Protein AF-A0A813CE82-F1 (afdb_monomer)

Secondary structure (DSSP, 8-state):
---S--PEEP-TT--EEEEE-TT-EEEEE-TTS-TT----EEEEEEEESEEEEEEEEHHHHHHHHHTTHHHHHHHHHHHS-SSSHHHHHT-SEEEEEEGGG-TTTSEEEEEPPTT-TT--EEEEEEEEPPSSSS-SSEEEEEEEE-SSEEEEPTT-SEEEEEE-PSSSTTSPPEEEEEEEEE-GGG-EEEEEEEE-TT---TT-EEEEEETT-S--EEPEEETTTTEEEEEEETTTT-TT-SS-EEEEEEEEESS-EEEEEEEEEE---

Foldseek 3Di:
DDDDDPAAEADAPDKDKDKAAALDKHKHWPPDDPLQFDFQKKKKFWPAAKKKKAKDFVVQVVVCVVVVLVVVLSVDSNPDAPPCNRVSVVGLDMFMAGVVVDDFRRMGMDGDDPVPRPGGMMMMIHGHDPPDDDDSMIIMIMHTHRDLEAEDDPPDQKDWDKQADPDDLPDDKGKGKYKYWFWLQLQKKKKKKFFPDPDACVVKWKWKAFPPDPDIQTFDQPPPRSMTMTMGGVVVRVPPDHTTTMMMMMIIGSHITTIMIGMDGRRDD

Mean predicted aligned error: 12.18 Å

pLDDT: mean 70.69, std 13.71, range [24.64, 89.81]

Radius of gyration: 20.3 Å; Cα contacts (8 Å, |Δi|>4): 621; chains: 1; bounding box: 46×41×59 Å

Solvent-accessible surface area (backbone atoms only — not comparable to full-atom values): 14776 Å² total; per-residue (Å²): 132,87,90,74,88,79,49,49,72,73,48,75,87,46,71,47,70,51,77,30,42,55,40,38,74,49,56,30,30,68,77,80,58,58,101,82,53,54,65,39,32,40,40,33,35,22,78,31,36,22,33,37,40,30,34,27,44,53,67,55,50,55,53,38,51,76,67,62,44,55,66,63,45,54,58,45,47,56,74,46,72,91,72,62,55,53,70,71,70,52,38,76,40,74,32,55,14,26,28,90,68,41,82,43,33,10,46,17,39,42,48,44,67,80,90,55,76,87,61,59,40,34,41,35,43,32,16,39,71,58,82,85,73,93,49,80,45,18,30,39,42,36,38,47,35,42,60,72,56,44,76,47,57,86,85,57,47,64,43,83,51,51,51,28,62,70,80,62,92,81,50,80,74,45,70,45,36,32,33,34,70,43,54,75,74,30,45,31,39,40,36,39,41,36,53,26,72,92,36,65,56,80,80,44,46,47,33,36,30,52,69,92,56,90,64,70,49,67,38,55,81,44,79,92,74,61,30,41,40,32,81,40,56,48,69,84,70,39,79,94,58,91,77,46,50,50,34,34,38,39,43,34,30,68,59,58,27,33,27,36,46,32,54,46,63,47,64,66,126

Sequence (269 aa):
IRWGDDAVKLKDGIPERGHLSPGFLRWFALNEFRNDDQPVAVRAEAVAGSFGLCVRSKRTRRRLEALGQAWGLLQRLRNRSPRGWKENLG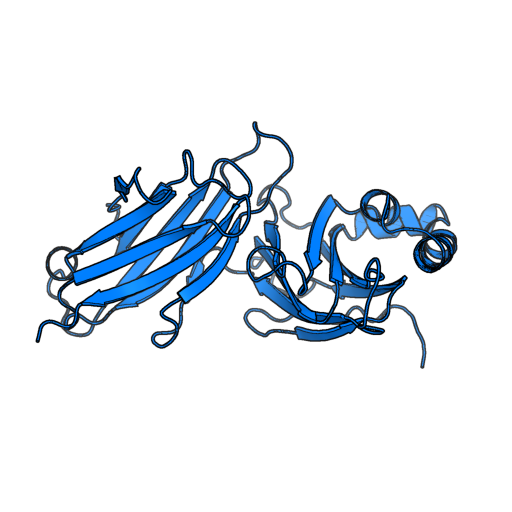CSYAAVANASRGVGASLAAIDIPSENPGASLEVGLLGLSPGSWSANTSEFVLHVILDDVVTLPEEQTVVVDSLAPPCCSSGPKLHRMYRHYTRFSSGSLRIFLTPLGAGQLTGAKLSARRTGEPVWFQSQEVMQERVLQLYINLQDMSGQHAGGFWLEVAVEVHRPTNYTLSLLSDSAE

Organism: NCBI:txid1628268

Structure (mmCIF, N/CA/C/O backbone):
data_AF-A0A813CE82-F1
#
_entry.id   AF-A0A813CE82-F1
#
loop_
_atom_site.group_PDB
_atom_site.id
_atom_site.type_symbol
_atom_site.label_atom_id
_atom_site.label_alt_id
_atom_site.label_comp_id
_atom_site.label_asym_id
_atom_site.label_entity_id
_atom_site.label_seq_id
_atom_site.pdbx_PDB_ins_code
_atom_site.Cartn_x
_atom_site.Cartn_y
_atom_site.Cartn_z
_atom_site.occupancy
_atom_site.B_iso_or_equiv
_atom_site.auth_seq_id
_atom_site.auth_comp_id
_atom_site.auth_asym_id
_atom_site.auth_atom_id
_atom_site.pdbx_PDB_model_num
ATOM 1 N N . ILE A 1 1 ? -2.132 3.277 -33.986 1.00 32.12 1 ILE A N 1
ATOM 2 C CA . ILE A 1 1 ? -2.225 3.668 -32.557 1.00 32.12 1 ILE A CA 1
ATOM 3 C C . ILE A 1 1 ? -1.028 4.569 -32.287 1.00 32.12 1 ILE A C 1
ATOM 5 O O . ILE A 1 1 ? 0.081 4.128 -32.555 1.00 32.12 1 ILE A O 1
ATOM 9 N N . ARG A 1 2 ? -1.220 5.843 -31.923 1.00 24.64 2 ARG A N 1
ATOM 10 C CA . ARG A 1 2 ? -0.104 6.725 -31.542 1.00 24.64 2 ARG A CA 1
ATOM 11 C C . ARG A 1 2 ? 0.376 6.268 -30.163 1.00 24.64 2 ARG A C 1
ATOM 13 O O . ARG A 1 2 ? -0.395 6.298 -29.216 1.00 24.64 2 ARG A O 1
ATOM 20 N N . TRP A 1 3 ? 1.602 5.760 -30.087 1.00 33.66 3 TRP A N 1
ATOM 21 C CA . TRP A 1 3 ? 2.232 5.348 -28.834 1.00 33.66 3 TRP A CA 1
ATOM 22 C C . TRP A 1 3 ? 3.046 6.531 -28.326 1.00 33.66 3 TRP A C 1
ATOM 24 O O . TRP A 1 3 ? 4.150 6.775 -28.805 1.00 33.66 3 TRP A O 1
ATOM 34 N N . GLY A 1 4 ? 2.459 7.306 -27.422 1.00 35.09 4 GLY A N 1
ATOM 35 C CA . GLY A 1 4 ? 3.084 8.496 -26.863 1.00 35.09 4 GLY A CA 1
ATOM 36 C C . GLY A 1 4 ? 2.060 9.408 -26.197 1.00 35.09 4 GLY A C 1
ATOM 37 O O . GLY A 1 4 ? 1.102 9.826 -26.834 1.00 35.09 4 GLY A O 1
ATOM 38 N N . ASP A 1 5 ? 2.327 9.699 -24.927 1.00 41.59 5 ASP A N 1
ATOM 39 C CA . ASP A 1 5 ? 1.944 10.902 -24.176 1.00 41.59 5 ASP A CA 1
ATOM 40 C C . ASP A 1 5 ? 0.586 11.055 -23.488 1.00 41.59 5 ASP A C 1
ATOM 42 O O . ASP A 1 5 ? 0.508 11.892 -22.586 1.00 41.59 5 ASP A O 1
ATOM 46 N N . ASP A 1 6 ? -0.403 10.192 -23.710 1.00 43.34 6 ASP A N 1
ATOM 47 C CA . ASP A 1 6 ? -1.606 10.220 -22.864 1.00 43.34 6 ASP A CA 1
ATOM 48 C C . ASP A 1 6 ? -1.407 9.334 -21.632 1.00 43.34 6 ASP A C 1
ATOM 50 O O . ASP A 1 6 ? -1.781 8.160 -21.584 1.00 43.34 6 ASP A O 1
ATOM 54 N N . ALA A 1 7 ? -0.746 9.898 -20.621 1.00 55.50 7 ALA A N 1
ATOM 55 C CA . ALA A 1 7 ? -0.683 9.286 -19.305 1.00 55.50 7 ALA A CA 1
ATOM 56 C C . ALA A 1 7 ? -2.117 9.074 -18.792 1.00 55.50 7 ALA A C 1
ATOM 58 O O . ALA A 1 7 ? -2.882 10.029 -18.644 1.00 55.50 7 ALA A O 1
ATOM 59 N N . VAL A 1 8 ? -2.486 7.818 -18.533 1.00 61.62 8 VAL A N 1
ATOM 60 C CA . VAL A 1 8 ? -3.826 7.492 -18.034 1.00 61.62 8 VAL A CA 1
ATOM 61 C C . VAL A 1 8 ? -3.975 8.084 -16.634 1.00 61.62 8 VAL A C 1
ATOM 63 O O . VAL A 1 8 ? -3.071 7.965 -15.802 1.00 61.62 8 VAL A O 1
ATOM 66 N N . LYS A 1 9 ? -5.094 8.774 -16.400 1.00 64.44 9 LYS A N 1
ATOM 67 C CA . LYS A 1 9 ? -5.402 9.393 -15.109 1.00 64.44 9 LYS A CA 1
ATOM 68 C C . LYS A 1 9 ? -5.883 8.319 -14.141 1.00 64.44 9 LYS A C 1
ATOM 70 O O . LYS A 1 9 ? -6.831 7.600 -14.450 1.00 64.44 9 LYS A O 1
ATOM 75 N N . LEU A 1 10 ? -5.245 8.238 -12.979 1.00 65.81 10 LEU A N 1
ATOM 76 C CA . LEU A 1 10 ? -5.724 7.410 -11.874 1.00 65.81 10 LEU A CA 1
ATOM 77 C C . LEU A 1 10 ? -6.768 8.208 -11.090 1.00 65.81 10 LEU A C 1
ATOM 79 O O . LEU A 1 10 ? -6.652 9.426 -10.976 1.00 65.81 10 LEU A O 1
ATOM 83 N N . LYS A 1 11 ? -7.810 7.532 -10.604 1.00 61.91 11 LYS A N 1
ATOM 84 C CA . LYS A 1 11 ? -8.849 8.119 -9.750 1.00 61.91 11 LYS A CA 1
ATOM 85 C C . LYS A 1 11 ? -8.709 7.551 -8.345 1.00 61.91 11 LYS A C 1
ATOM 87 O O . LYS A 1 11 ? -8.318 6.395 -8.200 1.00 61.91 11 LYS A O 1
ATOM 92 N N . ASP A 1 12 ? -9.045 8.355 -7.343 1.00 63.78 12 ASP A N 1
ATOM 93 C CA . ASP A 1 12 ? -9.028 7.902 -5.955 1.00 63.78 12 ASP A CA 1
ATOM 94 C C . ASP A 1 12 ? -9.958 6.708 -5.742 1.00 63.78 12 ASP A C 1
ATOM 96 O O . ASP A 1 12 ? -11.053 6.665 -6.310 1.00 63.78 12 ASP A O 1
ATOM 100 N N . GLY A 1 13 ? -9.511 5.731 -4.956 1.00 58.12 13 GLY A N 1
ATOM 101 C CA . GLY A 1 13 ? -10.294 4.550 -4.584 1.00 58.12 13 GLY A CA 1
ATOM 102 C C . GLY A 1 13 ? -10.696 3.606 -5.730 1.00 58.12 13 GLY A C 1
ATOM 103 O O . GLY A 1 13 ? -11.234 2.534 -5.456 1.00 58.12 13 GLY A O 1
ATOM 104 N N . ILE A 1 14 ? -10.429 3.937 -7.000 1.00 68.56 14 ILE A N 1
ATOM 105 C CA . ILE A 1 14 ? -10.807 3.110 -8.155 1.00 68.56 14 ILE A CA 1
ATOM 106 C C . ILE A 1 14 ? -9.571 2.365 -8.687 1.00 68.56 14 ILE A C 1
ATOM 108 O O . ILE A 1 14 ? -8.659 3.014 -9.206 1.00 68.56 14 ILE A O 1
ATOM 112 N N . PRO A 1 15 ? -9.533 1.017 -8.615 1.00 73.88 15 PRO A N 1
ATOM 113 C CA . PRO A 1 15 ? -8.464 0.236 -9.229 1.00 73.88 15 PRO A CA 1
ATOM 114 C C . PRO A 1 15 ? -8.382 0.459 -10.736 1.00 73.88 15 PRO A C 1
ATOM 116 O O . PRO A 1 15 ? -9.365 0.258 -11.450 1.00 73.88 15 PRO A O 1
ATOM 119 N N . GLU A 1 16 ? -7.180 0.725 -11.236 1.00 82.19 16 GLU A N 1
ATOM 120 C CA . GLU A 1 16 ? -6.850 0.555 -12.648 1.00 82.19 16 GLU A CA 1
ATOM 121 C C . GLU A 1 16 ? -6.336 -0.868 -12.869 1.00 82.19 16 GLU A C 1
ATOM 123 O O . GLU A 1 16 ? -5.368 -1.300 -12.243 1.00 82.19 16 GLU A O 1
ATOM 128 N N . ARG A 1 17 ? -6.965 -1.605 -13.786 1.00 85.88 17 ARG A N 1
ATOM 129 C CA . ARG A 1 17 ? -6.560 -2.971 -14.139 1.00 85.88 17 ARG A CA 1
ATOM 130 C C . ARG A 1 17 ? -5.998 -3.015 -15.548 1.00 85.88 17 ARG A C 1
ATOM 132 O O . ARG A 1 17 ? -6.452 -2.289 -16.431 1.00 85.88 17 ARG A O 1
ATOM 139 N N . GLY A 1 18 ? -5.043 -3.902 -15.795 1.00 86.19 18 GLY A N 1
ATOM 140 C CA . GLY A 1 18 ? -4.570 -4.102 -17.156 1.00 86.19 18 GLY A CA 1
ATOM 141 C C . GLY A 1 18 ? -3.478 -5.141 -17.313 1.00 86.19 18 GLY A C 1
ATOM 142 O O . GLY A 1 18 ? -3.130 -5.869 -16.387 1.00 86.19 18 GLY A O 1
ATOM 143 N N . HIS A 1 19 ? -2.925 -5.164 -18.524 1.00 84.94 19 HIS A N 1
ATOM 144 C CA . HIS A 1 19 ? -1.868 -6.080 -18.928 1.00 84.94 19 HIS A CA 1
ATOM 145 C C . HIS A 1 19 ? -0.614 -5.305 -19.353 1.00 84.94 19 HIS A C 1
ATOM 147 O O . HIS A 1 19 ? -0.702 -4.219 -19.934 1.00 84.94 19 HIS A O 1
ATOM 153 N N . LEU A 1 20 ? 0.559 -5.873 -19.085 1.00 80.12 20 LEU A N 1
ATOM 154 C CA . LEU A 1 20 ? 1.872 -5.332 -19.430 1.00 80.12 20 LEU A CA 1
ATOM 155 C C . LEU A 1 20 ? 2.737 -6.424 -20.046 1.00 80.12 20 LEU A C 1
ATOM 157 O O . LEU A 1 20 ? 3.108 -7.389 -19.381 1.00 80.12 20 LEU A O 1
ATOM 161 N N . SER A 1 21 ? 3.115 -6.254 -21.307 1.00 80.94 21 SER A N 1
ATOM 162 C CA . SER A 1 21 ? 4.103 -7.131 -21.931 1.00 80.94 21 SER A CA 1
ATOM 163 C C . SER A 1 21 ? 5.512 -6.862 -21.369 1.00 80.94 21 SER A C 1
ATOM 165 O O . SER A 1 21 ? 5.830 -5.723 -21.013 1.00 80.94 21 SER A O 1
ATOM 167 N N . PRO A 1 22 ? 6.399 -7.867 -21.307 1.00 78.62 22 PRO A N 1
ATOM 168 C CA . PRO A 1 22 ? 7.779 -7.682 -20.880 1.00 78.62 22 PRO A CA 1
ATOM 169 C C . PRO A 1 22 ? 8.514 -6.604 -21.683 1.00 78.62 22 PRO A C 1
ATOM 171 O O . PRO A 1 22 ? 8.422 -6.548 -22.910 1.00 78.62 22 PRO A O 1
ATOM 174 N N . GLY A 1 23 ? 9.242 -5.731 -20.986 1.00 72.12 23 GLY A N 1
ATOM 175 C CA . GLY A 1 23 ? 9.967 -4.604 -21.575 1.00 72.12 23 GLY A CA 1
ATOM 176 C C . GLY A 1 23 ? 9.084 -3.414 -21.963 1.00 72.12 23 GLY A C 1
ATOM 177 O O . GLY A 1 23 ? 9.618 -2.383 -22.376 1.00 72.12 23 GLY A O 1
ATOM 178 N N . PHE A 1 24 ? 7.758 -3.518 -21.816 1.00 77.12 24 PHE A N 1
ATOM 179 C CA . PHE A 1 24 ? 6.849 -2.397 -22.025 1.00 77.12 24 PHE A CA 1
ATOM 180 C C . PHE A 1 24 ? 6.658 -1.607 -20.739 1.00 77.12 24 PHE A C 1
ATOM 182 O O . PHE A 1 24 ? 6.482 -2.160 -19.653 1.00 77.12 24 PHE A O 1
ATOM 189 N N . LEU A 1 25 ? 6.676 -0.289 -20.899 1.00 79.44 25 LEU A N 1
ATOM 190 C CA . LEU A 1 25 ? 6.491 0.685 -19.841 1.00 79.44 25 LEU A CA 1
ATOM 191 C C . LEU A 1 25 ? 5.195 1.447 -20.093 1.00 79.44 25 LEU A C 1
ATOM 193 O O . LEU A 1 25 ? 5.016 2.019 -21.169 1.00 79.44 25 LEU A O 1
ATOM 197 N N . ARG A 1 26 ? 4.321 1.488 -19.090 1.00 83.06 26 ARG A N 1
ATOM 198 C CA . ARG A 1 26 ? 3.103 2.301 -19.100 1.00 83.06 26 ARG A CA 1
ATOM 199 C C . ARG A 1 26 ? 3.201 3.367 -18.018 1.00 83.06 26 ARG A C 1
ATOM 201 O O . ARG A 1 26 ? 3.485 3.043 -16.869 1.00 83.06 26 ARG A O 1
ATOM 208 N N . TRP A 1 27 ? 2.979 4.622 -18.401 1.00 83.25 27 TRP A N 1
ATOM 209 C CA . TRP A 1 27 ? 2.962 5.761 -17.483 1.00 83.25 27 TRP A CA 1
ATOM 210 C C . TRP A 1 27 ? 1.531 6.190 -17.166 1.00 83.25 27 TRP A C 1
ATOM 212 O O . TRP A 1 27 ? 0.661 6.201 -18.037 1.00 83.25 27 TRP A O 1
ATOM 222 N N . PHE A 1 28 ? 1.331 6.596 -15.921 1.00 80.19 28 PHE A N 1
ATOM 223 C CA . PHE A 1 28 ? 0.101 7.135 -15.372 1.00 80.19 28 PHE A CA 1
ATOM 224 C C . PHE A 1 28 ? 0.407 8.487 -14.735 1.00 80.19 28 PHE A C 1
ATOM 226 O O . PHE A 1 28 ? 1.423 8.654 -14.050 1.00 80.19 28 PHE A O 1
ATOM 233 N N . ALA A 1 29 ? -0.459 9.466 -14.974 1.00 74.81 29 ALA A N 1
ATOM 234 C CA . ALA A 1 29 ? -0.326 10.778 -14.364 1.00 74.81 29 ALA A CA 1
ATOM 235 C C . ALA A 1 29 ? -1.074 10.783 -13.033 1.00 74.81 29 ALA A C 1
ATOM 237 O O . ALA A 1 29 ? -2.235 10.385 -12.976 1.00 74.81 29 ALA A O 1
ATOM 238 N N . LEU A 1 30 ? -0.430 11.312 -11.993 1.00 69.50 30 LEU A N 1
ATOM 239 C CA . LEU A 1 30 ? -1.072 11.591 -10.705 1.00 69.50 30 LEU A CA 1
ATOM 240 C C . LEU A 1 30 ? -1.690 13.004 -10.667 1.00 69.50 30 LEU A C 1
ATOM 242 O O . LEU A 1 30 ? -1.960 13.539 -9.600 1.00 69.50 30 LEU A O 1
ATOM 246 N N . ASN A 1 31 ? -1.892 13.636 -11.832 1.00 54.06 31 ASN A N 1
ATOM 247 C CA . ASN A 1 31 ? -2.327 15.028 -11.939 1.00 54.06 31 ASN A CA 1
ATOM 248 C C . ASN A 1 31 ? -3.815 15.136 -12.290 1.00 54.06 31 ASN A C 1
ATOM 250 O O . ASN A 1 31 ? -4.177 14.949 -13.451 1.00 54.06 31 ASN A O 1
ATOM 254 N N . GLU A 1 32 ? -4.612 15.491 -11.285 1.00 50.56 32 GLU A N 1
ATOM 255 C CA . GLU A 1 32 ? -5.731 16.464 -11.282 1.00 50.56 32 GLU A CA 1
ATOM 256 C C . GLU A 1 32 ? -6.571 16.332 -9.998 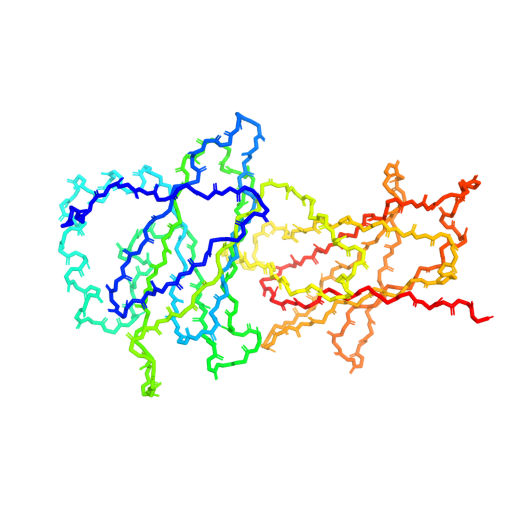1.00 50.56 32 GLU A C 1
ATOM 258 O O . GLU A 1 32 ? -7.752 16.668 -9.959 1.00 50.56 32 GLU A O 1
ATOM 263 N N . PHE A 1 33 ? -5.966 15.849 -8.917 1.00 52.38 33 PHE A N 1
ATOM 264 C CA . PHE A 1 33 ? -6.561 15.995 -7.600 1.00 52.38 33 PHE A CA 1
ATOM 265 C C . PHE A 1 33 ? -6.464 17.477 -7.216 1.00 52.38 33 PHE A C 1
ATOM 267 O O . PHE A 1 33 ? -5.510 18.161 -7.607 1.00 52.38 33 PHE A O 1
ATOM 274 N N . ARG A 1 34 ? -7.519 18.022 -6.598 1.00 48.53 34 ARG A N 1
ATOM 275 C CA . ARG A 1 34 ? -7.586 19.450 -6.243 1.00 48.53 34 ARG A CA 1
ATOM 276 C C . ARG A 1 34 ? -6.379 19.813 -5.373 1.00 48.53 34 ARG A C 1
ATOM 278 O O . ARG A 1 34 ? -5.763 18.930 -4.798 1.00 48.53 34 ARG A O 1
ATOM 285 N N . ASN A 1 35 ? -6.044 21.103 -5.296 1.00 46.56 35 ASN A N 1
ATOM 286 C CA . ASN A 1 35 ? -4.805 21.638 -4.700 1.00 46.56 35 ASN A CA 1
ATOM 287 C C . ASN A 1 35 ? -4.442 21.142 -3.276 1.00 46.56 35 ASN A C 1
ATOM 289 O O . ASN A 1 35 ? -3.319 21.399 -2.848 1.00 46.56 35 ASN A O 1
ATOM 293 N N . ASP A 1 36 ? -5.324 20.402 -2.600 1.00 52.72 36 ASP A N 1
ATOM 294 C CA . ASP A 1 36 ? -5.145 19.874 -1.247 1.00 52.72 36 ASP A CA 1
ATOM 295 C C . ASP A 1 36 ? -5.059 18.327 -1.171 1.00 52.72 36 ASP A C 1
ATOM 297 O O . ASP A 1 36 ? -4.602 17.803 -0.160 1.00 52.72 36 ASP A O 1
ATOM 301 N N . ASP A 1 37 ? -5.395 17.588 -2.239 1.00 58.03 37 ASP A N 1
ATOM 302 C CA . ASP A 1 37 ? -5.437 16.114 -2.249 1.00 58.03 37 ASP A CA 1
ATOM 303 C C . ASP A 1 37 ? -4.170 15.553 -2.917 1.00 58.03 37 ASP A C 1
ATOM 305 O O . ASP A 1 37 ? -4.103 15.357 -4.135 1.00 58.03 37 ASP A O 1
ATOM 309 N N . GLN A 1 38 ? -3.111 15.331 -2.141 1.00 62.94 38 GLN A N 1
ATOM 310 C CA . GLN A 1 38 ? -1.876 14.745 -2.668 1.00 62.94 38 GLN A CA 1
ATOM 311 C C . GLN A 1 38 ? -1.878 13.226 -2.509 1.00 62.94 38 GLN A C 1
ATOM 313 O O . GLN A 1 38 ? -2.301 12.725 -1.477 1.00 62.94 38 GLN A O 1
ATOM 318 N N . PRO A 1 39 ? -1.372 12.461 -3.494 1.00 67.75 39 PRO A N 1
ATOM 319 C CA . PRO A 1 39 ? -1.229 11.026 -3.327 1.00 67.75 39 PRO A CA 1
ATOM 320 C C . PRO A 1 39 ? -0.218 10.742 -2.218 1.00 67.75 39 PRO A C 1
ATOM 322 O O . PRO A 1 39 ? 0.943 11.140 -2.307 1.00 67.75 39 PRO A O 1
ATOM 325 N N . VAL A 1 40 ? -0.663 10.011 -1.206 1.00 72.75 40 VAL A N 1
ATOM 326 C CA . VAL A 1 40 ? 0.144 9.606 -0.049 1.00 72.75 40 VAL A CA 1
ATOM 327 C C . VAL A 1 40 ? 0.723 8.207 -0.240 1.00 72.75 40 VAL A C 1
ATOM 329 O O . VAL A 1 40 ? 1.722 7.843 0.378 1.00 72.75 40 VAL A O 1
ATOM 332 N N . ALA A 1 41 ? 0.136 7.417 -1.144 1.00 76.56 41 ALA A N 1
ATOM 333 C CA . ALA A 1 41 ? 0.550 6.048 -1.411 1.00 76.56 41 ALA A CA 1
ATOM 334 C C . ALA A 1 41 ? 0.168 5.568 -2.820 1.00 76.56 41 ALA A C 1
ATOM 336 O O . ALA A 1 41 ? -0.849 5.956 -3.396 1.00 76.56 41 ALA A O 1
ATOM 337 N N . VAL A 1 42 ? 0.977 4.654 -3.358 1.00 80.12 42 VAL A N 1
ATOM 338 C CA . VAL A 1 42 ? 0.692 3.883 -4.574 1.00 80.12 42 VAL A CA 1
ATOM 339 C C . VAL A 1 42 ? 0.898 2.403 -4.278 1.00 80.12 42 VAL A C 1
ATOM 341 O O . VAL A 1 42 ? 1.911 2.013 -3.686 1.00 80.12 42 VAL A O 1
ATOM 344 N N . ARG A 1 43 ? -0.059 1.577 -4.698 1.00 82.56 43 ARG A N 1
ATOM 345 C CA . ARG A 1 43 ? -0.067 0.122 -4.525 1.00 82.56 43 ARG A CA 1
ATOM 346 C C . ARG A 1 43 ? -0.337 -0.541 -5.862 1.00 82.56 43 ARG A C 1
ATOM 348 O O . ARG A 1 43 ? -1.245 -0.137 -6.576 1.00 82.56 43 ARG A O 1
ATOM 355 N N . ALA A 1 44 ? 0.442 -1.550 -6.211 1.00 86.25 44 ALA A N 1
ATOM 356 C CA . ALA A 1 44 ? 0.275 -2.283 -7.452 1.00 86.25 44 ALA A CA 1
ATOM 357 C C . ALA A 1 44 ? 0.454 -3.780 -7.202 1.00 86.25 44 ALA A C 1
ATOM 359 O O . ALA A 1 44 ? 1.536 -4.225 -6.822 1.00 86.25 44 ALA A O 1
ATOM 360 N N . GLU A 1 45 ? -0.594 -4.554 -7.440 1.00 86.62 45 GLU A N 1
ATOM 361 C CA . GLU A 1 45 ? -0.600 -6.005 -7.307 1.00 86.62 45 GLU A CA 1
ATOM 362 C C . GLU A 1 45 ? -0.355 -6.674 -8.663 1.00 86.62 45 GLU A C 1
ATOM 364 O O . GLU A 1 45 ? -0.950 -6.291 -9.669 1.00 86.62 45 GLU A O 1
ATOM 369 N N . ALA A 1 46 ? 0.514 -7.682 -8.687 1.00 86.94 46 ALA A N 1
ATOM 370 C CA . ALA A 1 46 ? 0.670 -8.619 -9.787 1.00 86.94 46 ALA A CA 1
ATOM 371 C C . ALA A 1 46 ? -0.280 -9.802 -9.596 1.00 86.94 46 ALA A C 1
ATOM 373 O O . ALA A 1 46 ? -0.023 -10.678 -8.773 1.00 86.94 46 ALA A O 1
ATOM 374 N N . VAL A 1 47 ? -1.335 -9.838 -10.409 1.00 86.31 47 VAL A N 1
ATOM 375 C CA . VAL A 1 47 ? -2.263 -10.976 -10.502 1.00 86.31 47 VAL A CA 1
ATOM 376 C C . VAL A 1 47 ? -1.602 -12.120 -11.273 1.00 86.31 47 VAL A C 1
ATOM 378 O O . VAL A 1 47 ? -1.708 -13.284 -10.898 1.00 86.31 47 VAL A O 1
ATOM 381 N N . ALA A 1 48 ? -0.840 -11.778 -12.316 1.00 85.75 48 ALA A N 1
ATOM 382 C CA . ALA A 1 48 ? -0.017 -12.710 -13.075 1.00 85.75 48 ALA A CA 1
ATOM 383 C C . ALA A 1 48 ? 1.302 -12.048 -13.497 1.00 85.75 48 ALA A C 1
ATOM 385 O O . ALA A 1 48 ? 1.365 -10.843 -13.747 1.00 85.75 48 ALA A O 1
ATOM 386 N N . GLY A 1 49 ? 2.366 -12.842 -13.617 1.00 84.75 49 GLY A N 1
ATOM 387 C CA . GLY A 1 49 ? 3.676 -12.359 -14.054 1.00 84.75 49 GLY A CA 1
ATOM 388 C C . GLY A 1 49 ? 4.376 -11.452 -13.036 1.00 84.75 49 GLY A C 1
ATOM 389 O O . GLY A 1 49 ? 4.239 -11.612 -11.822 1.00 84.75 49 GLY A O 1
ATOM 390 N N . SER A 1 50 ? 5.189 -10.521 -13.540 1.00 85.12 50 SER A N 1
ATOM 391 C CA . SER A 1 50 ? 5.975 -9.604 -12.710 1.00 85.12 50 SER A CA 1
ATOM 392 C C . SER A 1 50 ? 6.140 -8.226 -13.342 1.00 85.12 50 SER A C 1
ATOM 394 O O . SER A 1 50 ? 6.210 -8.093 -14.568 1.00 85.12 50 SER A O 1
ATOM 396 N N . PHE A 1 51 ? 6.231 -7.191 -12.515 1.00 85.69 51 PHE A N 1
ATOM 397 C CA . PHE A 1 51 ? 6.481 -5.829 -12.976 1.00 85.69 51 PHE A CA 1
ATOM 398 C C . PHE A 1 51 ? 7.259 -5.001 -11.947 1.00 85.69 51 PHE A C 1
ATOM 400 O O . PHE A 1 51 ? 7.292 -5.304 -10.754 1.00 85.69 51 PHE A O 1
ATOM 407 N N . GLY A 1 52 ? 7.899 -3.939 -12.428 1.00 85.56 52 GLY A N 1
ATOM 408 C CA . GLY A 1 52 ? 8.485 -2.885 -11.609 1.00 85.56 52 GLY A CA 1
ATOM 409 C C . GLY A 1 52 ? 7.537 -1.693 -11.508 1.00 85.56 52 GLY A C 1
ATOM 410 O O . GLY A 1 52 ? 7.033 -1.229 -12.528 1.00 85.56 52 GLY A O 1
ATOM 411 N N . LEU A 1 53 ? 7.321 -1.194 -10.295 1.00 87.56 53 LEU A N 1
ATOM 412 C CA . LEU A 1 53 ? 6.589 0.038 -10.006 1.00 87.56 53 LEU A CA 1
ATOM 413 C C . LEU A 1 53 ? 7.590 1.177 -9.793 1.00 87.56 53 LEU A C 1
ATOM 415 O O . LEU A 1 53 ? 8.470 1.066 -8.944 1.00 87.56 53 LEU A O 1
ATOM 419 N N . CYS A 1 54 ? 7.449 2.263 -10.543 1.00 85.88 54 CYS A N 1
ATOM 420 C CA . CYS A 1 54 ? 8.282 3.462 -10.492 1.00 85.88 54 CYS A CA 1
ATOM 421 C C . CYS A 1 54 ? 7.429 4.667 -10.103 1.00 85.88 54 CYS A C 1
A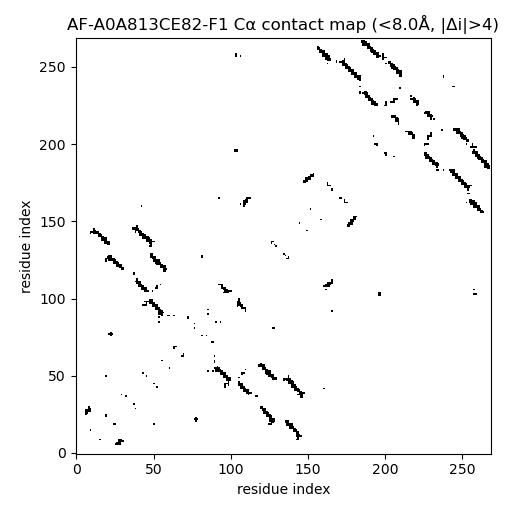TOM 423 O O . CYS A 1 54 ? 6.399 4.899 -10.728 1.00 85.88 54 CYS A O 1
ATOM 425 N N . VAL A 1 55 ? 7.883 5.486 -9.160 1.00 83.31 55 VAL A N 1
ATOM 426 C CA . VAL A 1 55 ? 7.325 6.8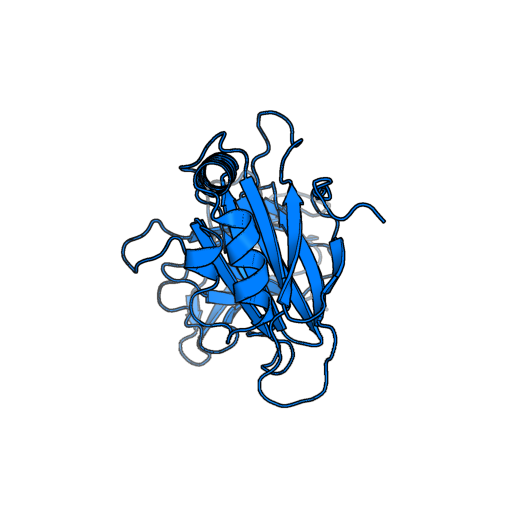24 -8.919 1.00 83.31 55 VAL A CA 1
ATOM 427 C C . VAL A 1 55 ? 8.431 7.845 -9.132 1.00 83.31 55 VAL A C 1
ATOM 429 O O . VAL A 1 55 ? 9.547 7.673 -8.637 1.00 83.31 55 VAL A O 1
ATOM 432 N N . ARG A 1 56 ? 8.141 8.910 -9.881 1.00 81.69 56 ARG A N 1
ATOM 433 C CA . ARG A 1 56 ? 9.080 10.015 -10.124 1.00 81.69 56 ARG A CA 1
ATOM 434 C C . ARG A 1 56 ? 8.354 11.345 -10.284 1.00 81.69 56 ARG A C 1
ATOM 436 O O . ARG A 1 56 ? 7.172 11.380 -10.608 1.00 81.69 56 ARG A O 1
ATOM 443 N N . SER A 1 57 ? 9.087 12.446 -10.145 1.00 79.38 57 SER A N 1
ATOM 444 C CA . SER A 1 57 ? 8.561 13.778 -10.466 1.00 79.38 57 SER A CA 1
ATOM 445 C C . SER A 1 57 ? 8.542 14.051 -11.979 1.00 79.38 57 SER A C 1
ATOM 447 O O . SER A 1 57 ? 9.448 13.640 -12.714 1.00 79.38 57 SER A O 1
ATOM 449 N N . LYS A 1 58 ? 7.578 14.854 -12.451 1.00 77.00 58 LYS A N 1
ATOM 450 C CA . LYS A 1 58 ? 7.553 15.379 -13.832 1.00 77.00 58 LYS A CA 1
ATOM 451 C C . LYS A 1 58 ? 8.796 16.205 -14.172 1.00 77.00 58 LYS A C 1
ATOM 453 O O . LYS A 1 58 ? 9.215 16.250 -15.327 1.00 77.00 58 LYS A O 1
ATOM 458 N N . ARG A 1 59 ? 9.428 16.841 -13.177 1.00 77.44 59 ARG A N 1
ATOM 459 C CA . ARG A 1 59 ? 10.701 17.559 -13.361 1.00 77.44 59 ARG A CA 1
ATOM 460 C C . ARG A 1 59 ? 11.824 16.594 -13.746 1.00 77.44 59 ARG A C 1
ATOM 462 O O . ARG A 1 59 ? 12.598 16.899 -14.652 1.00 77.44 59 ARG A O 1
ATOM 469 N N . THR A 1 60 ? 11.878 15.425 -13.107 1.00 75.69 60 THR A N 1
ATOM 470 C CA . THR A 1 60 ? 12.829 14.358 -13.447 1.00 75.69 60 THR A CA 1
ATOM 471 C C . THR A 1 60 ? 12.612 13.869 -14.878 1.00 75.69 60 THR A C 1
ATOM 473 O O . THR A 1 60 ? 13.580 13.769 -15.629 1.00 75.69 60 THR A O 1
ATOM 476 N N . ARG A 1 61 ? 11.354 13.661 -15.298 1.00 76.12 61 ARG A N 1
ATOM 477 C CA . ARG A 1 61 ? 11.008 13.318 -16.689 1.00 76.12 61 ARG A CA 1
ATOM 478 C C . ARG A 1 61 ? 11.560 14.339 -17.688 1.00 76.12 61 ARG A C 1
ATOM 480 O O . ARG A 1 61 ? 12.333 13.960 -18.563 1.00 76.12 61 ARG A O 1
ATOM 487 N N . ARG A 1 62 ? 11.231 15.627 -17.516 1.00 76.81 62 ARG A N 1
ATOM 488 C CA . ARG A 1 62 ? 11.682 16.703 -18.422 1.00 76.81 62 ARG A CA 1
ATOM 489 C C . ARG A 1 62 ? 13.203 16.765 -18.537 1.00 76.81 62 ARG A C 1
ATOM 491 O O . ARG A 1 62 ? 13.735 16.982 -19.620 1.00 76.81 62 ARG A O 1
ATOM 498 N N . ARG A 1 63 ? 13.917 16.548 -17.428 1.00 78.00 63 ARG A N 1
ATOM 499 C CA . ARG A 1 63 ? 15.386 16.504 -17.424 1.00 78.00 63 ARG A CA 1
ATOM 500 C C . ARG A 1 63 ? 15.923 15.329 -18.249 1.00 78.00 63 ARG A C 1
ATOM 502 O O . ARG A 1 63 ? 16.875 15.515 -18.996 1.00 78.00 63 ARG A O 1
ATOM 509 N N . LEU A 1 64 ? 15.325 14.143 -18.134 1.00 72.31 64 LEU A N 1
ATOM 510 C CA . LEU A 1 64 ? 15.730 12.959 -18.905 1.00 72.31 64 LEU A CA 1
ATOM 511 C C . LEU A 1 64 ? 15.415 13.090 -20.403 1.00 72.31 64 LEU A C 1
ATOM 513 O O . LEU A 1 64 ? 16.198 12.631 -21.237 1.00 72.31 64 LEU A O 1
ATOM 517 N N . GLU A 1 65 ? 14.295 13.729 -20.745 1.00 71.56 65 GLU A N 1
ATOM 518 C CA . GLU A 1 65 ? 13.927 14.059 -22.128 1.00 71.56 65 GLU A CA 1
ATOM 519 C C . GLU A 1 65 ? 14.909 15.068 -22.737 1.00 71.56 65 GLU A C 1
ATOM 521 O O . GLU A 1 65 ? 15.432 14.825 -23.823 1.00 71.56 65 GLU A O 1
ATOM 526 N N . ALA A 1 66 ? 15.244 16.139 -22.008 1.00 70.94 66 ALA A N 1
ATOM 527 C CA . ALA A 1 66 ? 16.216 17.144 -22.446 1.00 70.94 66 ALA A CA 1
ATOM 528 C C . ALA A 1 66 ? 17.627 16.569 -22.661 1.00 70.94 66 ALA A C 1
ATOM 530 O O . ALA A 1 66 ? 18.364 17.040 -23.521 1.00 70.94 66 ALA A O 1
ATOM 531 N N . LEU A 1 67 ? 18.003 15.530 -21.909 1.00 67.44 67 LEU A N 1
ATOM 532 C CA . LEU A 1 67 ? 19.284 14.834 -22.065 1.00 67.44 67 LEU A CA 1
ATOM 533 C C . LEU A 1 67 ? 19.291 13.809 -23.217 1.00 67.44 67 LEU A C 1
ATOM 535 O O . LEU A 1 67 ? 20.281 13.098 -23.384 1.00 67.44 67 LEU A O 1
ATOM 539 N N . GLY A 1 68 ? 18.203 13.675 -23.986 1.00 60.41 68 GLY A N 1
ATOM 540 C CA . GLY A 1 68 ? 18.092 12.707 -25.086 1.00 60.41 68 GLY A CA 1
ATOM 541 C C . GLY A 1 68 ? 18.114 11.241 -24.633 1.00 60.41 68 GLY A C 1
ATOM 542 O O . GLY A 1 68 ? 18.204 10.328 -25.454 1.00 60.41 68 GLY A O 1
ATOM 543 N N . GLN A 1 69 ? 18.029 10.987 -23.324 1.00 59.22 69 GLN A N 1
ATOM 544 C CA . GLN A 1 69 ? 18.160 9.647 -22.760 1.00 59.22 69 GLN A CA 1
ATOM 545 C C . GLN A 1 69 ? 16.859 8.850 -22.880 1.00 59.22 69 GLN A C 1
ATOM 547 O O . GLN A 1 69 ? 16.925 7.637 -23.019 1.00 59.22 69 GLN A O 1
ATOM 552 N N . ALA A 1 70 ? 15.688 9.494 -22.924 1.00 56.47 70 ALA A N 1
ATOM 553 C CA . ALA A 1 70 ? 14.385 8.817 -22.904 1.00 56.47 70 ALA A CA 1
ATOM 554 C C . ALA A 1 70 ? 14.192 7.750 -24.010 1.00 56.47 70 ALA A C 1
ATOM 556 O O . ALA A 1 70 ? 13.665 6.669 -23.740 1.00 56.47 70 ALA A O 1
ATOM 557 N N . TRP A 1 71 ? 14.662 8.009 -25.236 1.00 49.00 71 TRP A N 1
ATOM 558 C CA . TRP A 1 71 ? 14.468 7.105 -26.381 1.00 49.00 71 TRP A CA 1
ATOM 559 C C . TRP A 1 71 ? 15.459 5.929 -26.408 1.00 49.00 71 TRP A C 1
ATOM 561 O O . TRP A 1 71 ? 15.065 4.778 -26.606 1.00 49.00 71 TRP A O 1
ATOM 571 N N . GLY A 1 72 ? 16.741 6.184 -26.120 1.00 51.78 72 GLY A N 1
ATOM 572 C CA . GLY A 1 72 ? 17.756 5.128 -26.008 1.00 51.78 72 GLY A CA 1
ATOM 573 C C . GLY A 1 72 ? 17.528 4.198 -24.809 1.00 51.78 72 GLY A C 1
ATOM 574 O O . GLY A 1 72 ? 17.979 3.053 -24.804 1.00 51.78 72 GLY A O 1
ATOM 575 N N . LEU A 1 73 ? 16.799 4.669 -23.801 1.00 55.22 73 LEU A N 1
ATOM 576 C CA . LEU A 1 73 ? 16.493 3.945 -22.573 1.00 55.22 73 LEU A CA 1
ATOM 577 C C . LEU A 1 73 ? 15.351 2.937 -22.750 1.00 55.22 73 LEU A C 1
ATOM 579 O O . LEU A 1 73 ? 15.478 1.803 -22.295 1.00 55.22 73 LEU A O 1
ATOM 583 N N . LEU A 1 74 ? 14.298 3.294 -23.496 1.00 54.22 74 LEU A N 1
ATOM 584 C CA . LEU A 1 74 ? 13.228 2.365 -23.889 1.00 54.22 74 LEU A CA 1
ATOM 585 C C . LEU A 1 74 ? 13.771 1.190 -24.722 1.00 54.22 74 LEU A C 1
ATOM 587 O O . LEU A 1 74 ? 13.396 0.042 -24.490 1.00 54.22 74 LEU A O 1
ATOM 591 N N . GLN A 1 75 ? 14.717 1.444 -25.634 1.00 50.44 75 GLN A N 1
ATOM 592 C CA . GLN A 1 75 ? 15.377 0.380 -26.404 1.00 50.44 75 GLN A CA 1
ATOM 593 C C . GLN A 1 75 ? 16.284 -0.519 -25.545 1.00 50.44 75 GLN A C 1
ATOM 595 O O . GLN A 1 75 ? 16.340 -1.727 -25.776 1.00 50.44 75 GLN A O 1
ATOM 600 N N . ARG A 1 76 ? 16.978 0.028 -24.535 1.00 52.50 76 ARG A N 1
ATOM 601 C CA . ARG A 1 76 ? 17.817 -0.765 -23.615 1.00 52.50 76 ARG A CA 1
ATOM 602 C C . ARG A 1 76 ? 16.993 -1.596 -22.634 1.00 52.50 76 ARG A C 1
ATOM 604 O O . ARG A 1 76 ? 17.366 -2.737 -22.377 1.00 52.50 76 ARG A O 1
ATOM 611 N N . LEU A 1 77 ? 15.881 -1.059 -22.127 1.00 53.72 77 LEU A N 1
ATOM 612 C CA . LEU A 1 77 ? 14.953 -1.768 -21.235 1.00 53.72 77 LEU A CA 1
ATOM 613 C C . LEU A 1 77 ? 14.236 -2.924 -21.943 1.00 53.72 77 LEU A C 1
ATOM 615 O O . LEU A 1 77 ? 13.962 -3.943 -21.320 1.00 53.72 77 LEU A O 1
ATOM 619 N N . ARG A 1 78 ? 14.003 -2.802 -23.254 1.00 49.56 78 ARG A N 1
ATOM 620 C CA . ARG A 1 78 ? 13.450 -3.878 -24.087 1.00 49.56 78 ARG A CA 1
ATOM 621 C C . ARG A 1 78 ? 14.409 -5.065 -24.262 1.00 49.56 78 ARG A C 1
ATOM 623 O O . ARG A 1 78 ? 13.948 -6.185 -24.442 1.00 49.56 78 ARG A O 1
ATOM 630 N N . ASN A 1 79 ? 15.724 -4.826 -24.195 1.00 43.22 79 ASN A N 1
ATOM 631 C CA . ASN A 1 79 ? 16.754 -5.795 -24.597 1.00 43.22 79 ASN A CA 1
ATOM 632 C C . ASN A 1 79 ? 17.691 -6.266 -23.470 1.00 43.22 79 ASN A C 1
ATOM 634 O O . ASN A 1 79 ? 18.571 -7.088 -23.729 1.00 43.22 79 ASN A O 1
ATOM 638 N N . ARG A 1 80 ? 17.572 -5.765 -22.234 1.00 47.03 80 ARG A N 1
ATOM 639 C CA . ARG A 1 80 ? 18.454 -6.173 -21.128 1.00 47.03 80 ARG A CA 1
ATOM 640 C C . ARG A 1 80 ? 17.687 -6.501 -19.855 1.00 47.03 80 ARG A C 1
ATOM 642 O O . ARG A 1 80 ? 16.652 -5.922 -19.557 1.00 47.03 80 ARG A O 1
ATOM 649 N N . SER A 1 81 ? 18.270 -7.455 -19.128 1.00 47.62 81 SER A N 1
ATOM 650 C CA . SER A 1 81 ? 17.924 -7.906 -17.778 1.00 47.62 81 SER A CA 1
ATOM 651 C C . SER A 1 81 ? 17.369 -6.782 -16.876 1.00 47.62 81 SER A C 1
ATOM 653 O O . SER A 1 81 ? 17.893 -5.670 -16.946 1.00 47.62 81 SER A O 1
ATOM 655 N N . PRO A 1 82 ? 16.409 -7.069 -15.966 1.00 53.09 82 PRO A N 1
ATOM 656 C CA . PRO A 1 82 ? 15.833 -6.143 -14.971 1.00 53.09 82 PRO A CA 1
ATOM 657 C C . PRO A 1 82 ? 16.817 -5.447 -14.006 1.00 53.09 82 PRO A C 1
ATOM 659 O O . PRO A 1 82 ? 16.405 -4.930 -12.970 1.00 53.09 82 PRO A O 1
ATOM 662 N N . ARG A 1 83 ? 18.125 -5.459 -14.257 1.00 54.81 83 ARG A N 1
ATOM 663 C CA . ARG A 1 83 ? 19.116 -4.762 -13.434 1.00 54.81 83 ARG A CA 1
ATOM 664 C C . ARG A 1 83 ? 19.284 -3.334 -13.947 1.00 54.81 83 ARG A C 1
ATOM 666 O O . ARG A 1 83 ? 19.584 -3.127 -15.119 1.00 54.81 83 ARG A O 1
ATOM 673 N N . GLY A 1 84 ? 19.104 -2.355 -13.063 1.00 65.44 84 GLY A N 1
ATOM 674 C CA . GLY A 1 84 ? 19.356 -0.945 -13.370 1.00 65.44 84 GLY A CA 1
ATOM 675 C C . GLY A 1 84 ? 18.163 -0.161 -13.936 1.00 65.44 84 GLY A C 1
ATOM 676 O O . GLY A 1 84 ? 18.334 0.969 -14.389 1.00 65.44 84 GLY A O 1
ATOM 677 N N . TRP A 1 85 ? 16.954 -0.740 -13.998 1.00 72.44 85 TRP A N 1
ATOM 678 C CA . TRP A 1 85 ? 15.795 -0.042 -14.581 1.00 72.44 85 TRP A CA 1
ATOM 679 C C . TRP A 1 85 ? 15.342 1.158 -13.744 1.00 72.44 85 TRP A C 1
ATOM 681 O O . TRP A 1 85 ? 14.836 2.128 -14.305 1.00 72.44 85 TRP A O 1
ATOM 691 N N . LYS A 1 86 ? 15.542 1.108 -12.423 1.00 75.44 86 LYS A N 1
ATOM 692 C CA . LYS A 1 86 ? 15.135 2.165 -11.489 1.00 75.44 86 LYS A CA 1
ATOM 693 C C . LYS A 1 86 ? 15.907 3.452 -11.771 1.00 75.44 86 LYS A C 1
ATOM 695 O O . LYS A 1 86 ? 15.317 4.516 -11.940 1.00 75.44 86 LYS A O 1
ATOM 700 N N . GLU A 1 87 ? 17.222 3.320 -11.899 1.00 75.75 87 GLU A N 1
ATOM 701 C CA . GLU A 1 87 ? 18.169 4.387 -12.207 1.00 75.75 87 GLU A CA 1
ATOM 702 C C . GLU A 1 87 ? 17.920 4.922 -13.616 1.00 75.75 87 GLU A C 1
ATOM 704 O O . GLU A 1 87 ? 17.830 6.130 -13.823 1.00 75.75 87 GLU A O 1
ATOM 709 N N . ASN A 1 88 ? 17.718 4.013 -14.571 1.00 72.06 88 ASN A N 1
ATOM 710 C CA . ASN A 1 88 ? 17.434 4.353 -15.957 1.00 72.06 88 ASN A CA 1
ATOM 711 C C . ASN A 1 88 ? 16.154 5.198 -16.097 1.00 72.06 88 ASN A C 1
ATOM 713 O O . ASN A 1 88 ? 16.141 6.194 -16.817 1.00 72.06 88 ASN A O 1
ATOM 717 N N . LEU A 1 89 ? 15.071 4.824 -15.411 1.00 74.12 89 LEU A N 1
ATOM 718 C CA . LEU A 1 89 ? 13.803 5.562 -15.458 1.00 74.12 89 LEU A CA 1
ATOM 719 C C . LEU A 1 89 ? 13.802 6.833 -14.593 1.00 74.12 89 LEU A C 1
ATOM 721 O O . LEU A 1 89 ? 12.840 7.610 -14.661 1.00 74.12 89 LEU A O 1
ATOM 725 N N . GLY A 1 90 ? 14.861 7.059 -13.807 1.00 75.75 90 GLY A N 1
ATOM 726 C CA . GLY A 1 90 ? 14.943 8.143 -12.833 1.00 75.75 90 GLY A CA 1
ATOM 727 C C . GLY A 1 90 ? 13.878 8.020 -11.747 1.00 75.75 90 GLY A C 1
ATOM 728 O O . GLY A 1 90 ? 13.266 9.024 -11.381 1.00 75.75 90 GLY A O 1
ATOM 729 N N . CYS A 1 91 ? 13.601 6.798 -11.288 1.00 79.69 91 CYS A N 1
ATOM 730 C CA . CYS A 1 91 ? 12.627 6.563 -10.230 1.00 79.69 91 CYS A CA 1
ATOM 731 C C . CYS A 1 91 ? 13.118 7.199 -8.927 1.00 79.69 91 CYS A C 1
ATOM 733 O O . CYS A 1 91 ? 14.196 6.868 -8.441 1.00 79.69 91 CYS A O 1
ATOM 735 N N . SER A 1 92 ? 12.306 8.085 -8.354 1.00 78.50 92 SER A N 1
ATOM 736 C CA . SER A 1 92 ? 12.495 8.575 -6.986 1.00 78.50 92 SER A CA 1
ATOM 737 C C . SER A 1 92 ? 12.237 7.453 -5.983 1.00 78.50 92 SER A C 1
ATOM 739 O O . SER A 1 92 ? 12.979 7.296 -5.020 1.00 78.50 92 SER A O 1
ATOM 741 N N . TYR A 1 93 ? 11.225 6.631 -6.267 1.00 80.38 93 TYR A N 1
ATOM 742 C CA . TYR A 1 93 ? 10.857 5.461 -5.478 1.00 80.38 93 TYR A CA 1
ATOM 743 C C . TYR A 1 93 ? 10.551 4.301 -6.415 1.00 80.38 93 TYR A C 1
ATOM 745 O O . TYR A 1 93 ? 10.014 4.508 -7.508 1.00 80.38 93 TYR A O 1
ATOM 753 N N . ALA A 1 94 ? 10.899 3.077 -6.014 1.00 81.06 94 ALA A N 1
ATOM 754 C CA . ALA A 1 94 ? 10.646 1.920 -6.857 1.00 81.06 94 ALA A CA 1
ATOM 755 C C . ALA A 1 94 ? 10.506 0.600 -6.097 1.00 81.06 94 ALA A C 1
ATOM 757 O O . ALA A 1 94 ? 11.404 0.201 -5.347 1.00 81.06 94 ALA A O 1
ATOM 758 N N . ALA A 1 95 ? 9.449 -0.135 -6.424 1.00 82.69 95 ALA A N 1
ATOM 759 C CA . ALA A 1 95 ? 9.118 -1.451 -5.890 1.00 82.69 95 ALA A CA 1
ATOM 760 C C . ALA A 1 95 ? 8.961 -2.483 -7.023 1.00 82.69 95 ALA A C 1
ATOM 762 O O . ALA A 1 95 ? 8.965 -2.132 -8.204 1.00 82.69 95 ALA A O 1
ATOM 763 N N . VAL A 1 96 ? 8.888 -3.769 -6.681 1.00 83.44 96 VAL A N 1
ATOM 764 C CA . VAL A 1 96 ? 8.710 -4.869 -7.643 1.00 83.44 96 VAL A CA 1
ATOM 765 C C . VAL A 1 96 ? 7.629 -5.799 -7.120 1.00 83.44 96 VAL A C 1
ATOM 767 O O . VAL A 1 96 ? 7.659 -6.153 -5.947 1.00 83.44 96 VAL A O 1
ATOM 770 N N . ALA A 1 97 ? 6.729 -6.204 -8.009 1.00 84.12 97 ALA A N 1
ATOM 771 C CA . ALA A 1 97 ? 5.685 -7.186 -7.759 1.00 84.12 97 ALA A CA 1
ATOM 772 C C . ALA A 1 97 ? 5.941 -8.437 -8.605 1.00 84.12 97 ALA A C 1
ATOM 774 O O . ALA A 1 97 ? 6.340 -8.344 -9.772 1.00 84.12 97 ALA A O 1
ATOM 775 N N . ASN A 1 98 ? 5.717 -9.612 -8.025 1.00 84.81 98 ASN A N 1
ATOM 776 C CA . ASN A 1 98 ? 5.830 -10.897 -8.698 1.00 84.81 98 ASN A CA 1
ATOM 777 C C . ASN A 1 98 ? 4.810 -11.904 -8.147 1.00 84.81 98 ASN A C 1
ATOM 779 O O . ASN A 1 98 ? 4.971 -12.414 -7.037 1.00 84.81 98 ASN A O 1
ATOM 783 N N . ALA A 1 99 ? 3.814 -12.233 -8.971 1.00 84.19 99 ALA A N 1
ATOM 784 C CA . ALA A 1 99 ? 2.731 -13.152 -8.634 1.00 84.19 99 ALA A CA 1
ATOM 785 C C . ALA A 1 99 ? 3.233 -14.561 -8.267 1.00 84.19 99 ALA A C 1
ATOM 787 O O . ALA A 1 99 ? 2.690 -15.206 -7.375 1.00 84.19 99 ALA A O 1
ATOM 788 N N . SER A 1 100 ? 4.316 -15.040 -8.897 1.00 81.38 100 SER A N 1
ATOM 789 C CA . SER A 1 100 ? 4.812 -16.409 -8.679 1.00 81.38 100 SER A CA 1
ATOM 790 C C . SER A 1 100 ? 5.526 -16.613 -7.342 1.00 81.38 100 SER A C 1
ATOM 792 O O . SER A 1 100 ? 5.874 -17.738 -6.993 1.00 81.38 100 SER A O 1
ATOM 794 N N . ARG A 1 101 ? 5.759 -15.536 -6.582 1.00 75.19 101 ARG A N 1
ATOM 795 C CA . ARG A 1 101 ? 6.455 -15.569 -5.287 1.00 75.19 101 ARG A CA 1
ATOM 796 C C . ARG A 1 101 ? 5.513 -15.501 -4.079 1.00 75.19 101 ARG A C 1
ATOM 798 O O . ARG A 1 101 ? 5.993 -15.389 -2.953 1.00 75.19 101 ARG A O 1
ATOM 805 N N . GLY A 1 102 ? 4.202 -15.601 -4.303 1.00 74.12 102 GLY A N 1
ATOM 806 C CA . GLY A 1 102 ? 3.176 -15.597 -3.258 1.00 74.12 102 GLY A CA 1
ATOM 807 C C . GLY A 1 102 ? 2.719 -14.196 -2.836 1.00 74.12 102 GLY A C 1
ATOM 808 O O . GLY A 1 102 ? 3.292 -13.188 -3.248 1.00 74.12 102 GLY A O 1
ATOM 809 N N . VAL A 1 103 ? 1.692 -14.153 -1.979 1.00 68.75 103 VAL A N 1
ATOM 810 C CA . VAL A 1 103 ? 0.915 -12.946 -1.607 1.00 68.75 103 VAL A CA 1
ATOM 811 C C . VAL A 1 103 ? 1.785 -11.784 -1.110 1.00 68.75 103 VAL A C 1
ATOM 813 O O . VAL A 1 103 ? 1.543 -10.628 -1.432 1.00 68.75 103 VAL A O 1
ATOM 816 N N . GLY A 1 104 ? 2.852 -12.071 -0.361 1.00 65.38 104 GLY A N 1
ATOM 817 C CA . GLY A 1 104 ? 3.747 -11.023 0.135 1.00 65.38 104 GLY A CA 1
ATOM 818 C C . GLY A 1 104 ? 4.653 -10.400 -0.924 1.00 65.38 104 GLY A C 1
ATOM 819 O O . GLY A 1 104 ? 5.134 -9.292 -0.723 1.00 65.38 104 GLY A O 1
ATOM 820 N N . ALA A 1 105 ? 4.902 -11.089 -2.035 1.00 74.69 105 ALA A N 1
ATOM 821 C CA . ALA A 1 105 ? 5.777 -10.629 -3.109 1.00 74.69 105 ALA A CA 1
ATOM 822 C C . ALA A 1 105 ? 5.004 -10.200 -4.365 1.00 74.69 105 ALA A C 1
ATOM 824 O O . ALA A 1 105 ? 5.602 -9.593 -5.254 1.00 74.69 105 ALA A O 1
ATOM 825 N N . SER A 1 106 ? 3.701 -10.485 -4.444 1.00 80.88 106 SER A N 1
ATOM 826 C CA . SER A 1 106 ? 2.818 -10.018 -5.514 1.00 80.88 106 SER A CA 1
ATOM 827 C C . SER A 1 106 ? 2.458 -8.537 -5.387 1.00 80.88 106 SER A C 1
ATOM 829 O O . SER A 1 106 ? 1.979 -7.969 -6.359 1.00 80.88 106 SER A O 1
ATOM 831 N N . LEU A 1 107 ? 2.733 -7.881 -4.255 1.00 83.50 107 LEU A N 1
ATOM 832 C CA . LEU A 1 107 ? 2.453 -6.460 -4.045 1.00 83.50 107 LEU A CA 1
ATOM 833 C C . LEU A 1 107 ? 3.717 -5.593 -4.162 1.00 83.50 107 LEU A C 1
ATOM 835 O O . LEU A 1 107 ? 4.684 -5.760 -3.419 1.00 83.50 107 LEU A O 1
ATOM 839 N N . ALA A 1 108 ? 3.671 -4.603 -5.051 1.00 82.69 108 ALA A N 1
ATOM 840 C CA . ALA A 1 108 ? 4.590 -3.474 -5.090 1.00 82.69 108 ALA A CA 1
ATOM 841 C C . ALA A 1 108 ? 3.924 -2.261 -4.432 1.00 82.69 108 ALA A C 1
ATOM 843 O O . ALA A 1 108 ? 2.910 -1.765 -4.919 1.00 82.69 108 ALA A O 1
ATOM 844 N N . ALA A 1 109 ? 4.512 -1.753 -3.355 1.00 79.62 109 ALA A N 1
ATOM 845 C CA . ALA A 1 109 ? 3.978 -0.622 -2.608 1.00 79.62 109 ALA A CA 1
ATOM 846 C C . ALA A 1 109 ? 5.022 0.478 -2.442 1.00 79.62 109 ALA A C 1
ATOM 848 O O . ALA A 1 109 ? 6.212 0.202 -2.273 1.00 79.62 109 ALA A O 1
ATOM 849 N N . ILE A 1 110 ? 4.568 1.723 -2.532 1.00 78.62 110 ILE A N 1
ATOM 850 C CA . ILE A 1 110 ? 5.377 2.929 -2.366 1.00 78.62 110 ILE A CA 1
ATOM 851 C C . ILE A 1 110 ? 4.546 3.948 -1.587 1.00 78.62 110 ILE A C 1
ATOM 853 O O . ILE A 1 110 ? 3.477 4.336 -2.058 1.00 78.62 110 ILE A O 1
ATOM 857 N N . ASP A 1 111 ? 5.042 4.394 -0.435 1.00 75.06 111 ASP A N 1
ATOM 858 C CA . ASP A 1 111 ? 4.511 5.567 0.264 1.00 75.06 111 ASP A CA 1
ATOM 859 C C . ASP A 1 111 ? 5.217 6.830 -0.234 1.00 75.06 111 ASP A C 1
ATOM 861 O O . ASP A 1 111 ? 6.427 6.831 -0.481 1.00 75.06 111 ASP A O 1
ATOM 865 N N . ILE A 1 112 ? 4.452 7.899 -0.430 1.00 72.38 112 ILE A N 1
ATOM 866 C CA . ILE A 1 112 ? 4.945 9.175 -0.944 1.00 72.38 112 ILE A CA 1
ATOM 867 C C . ILE A 1 112 ? 5.165 10.101 0.258 1.00 72.38 112 ILE A C 1
ATOM 869 O O . ILE A 1 112 ? 4.208 10.416 0.961 1.00 72.38 112 ILE A O 1
ATOM 873 N N . PRO A 1 113 ? 6.405 10.551 0.527 1.00 64.62 113 PRO A N 1
ATOM 874 C CA . PRO A 1 113 ? 6.673 11.425 1.662 1.00 64.62 113 PRO A CA 1
ATOM 875 C C . PRO A 1 113 ? 5.934 12.761 1.551 1.00 64.62 113 PRO A C 1
ATOM 877 O O . PRO A 1 113 ? 5.986 13.411 0.503 1.00 64.62 113 PRO A O 1
ATOM 880 N N . SER A 1 114 ? 5.354 13.208 2.667 1.00 60.09 114 SER A N 1
ATOM 881 C CA . SER A 1 114 ? 4.670 14.504 2.798 1.00 60.09 114 SER A CA 1
ATOM 882 C C . SER A 1 114 ? 5.589 15.713 2.579 1.00 60.09 114 SER A C 1
ATOM 884 O O . SER A 1 114 ? 5.107 16.807 2.312 1.00 60.09 114 SER A O 1
ATOM 886 N N . GLU A 1 115 ? 6.913 15.516 2.634 1.00 55.47 115 GLU A N 1
ATOM 887 C CA . GLU A 1 115 ? 7.947 16.527 2.360 1.00 55.47 115 GLU A CA 1
ATOM 888 C C . GLU A 1 115 ? 8.072 16.916 0.872 1.00 55.47 115 GLU A C 1
ATOM 890 O O . GLU A 1 115 ? 8.840 17.818 0.538 1.00 55.47 115 GLU A O 1
ATOM 895 N N . ASN A 1 116 ? 7.301 16.297 -0.034 1.00 53.69 116 ASN A N 1
ATOM 896 C CA . ASN A 1 116 ? 7.207 16.691 -1.448 1.00 53.69 116 ASN A CA 1
ATOM 897 C C . ASN A 1 116 ? 5.885 17.409 -1.812 1.00 53.69 116 ASN A C 1
ATOM 899 O O . ASN A 1 116 ? 5.279 17.058 -2.835 1.00 53.69 116 ASN A O 1
ATOM 903 N N . PRO A 1 117 ? 5.422 18.427 -1.057 1.00 46.47 117 PRO A N 1
ATOM 904 C CA . PRO A 1 117 ? 4.162 19.070 -1.369 1.00 46.47 117 PRO A CA 1
ATOM 905 C C . PRO A 1 117 ? 4.252 19.819 -2.706 1.00 46.47 117 PRO A C 1
ATOM 907 O O . PRO A 1 117 ? 5.134 20.649 -2.924 1.00 46.47 117 PRO A O 1
ATOM 910 N N . GLY A 1 118 ? 3.342 19.504 -3.631 1.00 50.75 118 GLY A N 1
ATOM 911 C CA . GLY A 1 118 ? 3.204 20.192 -4.922 1.00 50.75 118 GLY A CA 1
ATOM 912 C C . GLY A 1 118 ? 4.061 19.655 -6.076 1.00 50.75 118 GLY A C 1
ATOM 913 O O . GLY A 1 118 ? 3.992 20.183 -7.192 1.00 50.75 118 GLY A O 1
ATOM 914 N N . ALA A 1 119 ? 4.849 18.593 -5.879 1.00 59.06 119 ALA A N 1
ATOM 915 C CA . ALA A 1 119 ? 5.515 17.939 -7.001 1.00 59.06 119 ALA A CA 1
ATOM 916 C C . ALA A 1 119 ? 4.479 17.177 -7.845 1.00 59.06 119 ALA A C 1
ATOM 918 O O . ALA A 1 119 ? 3.866 16.226 -7.380 1.00 59.06 119 ALA A O 1
ATOM 919 N N . SER A 1 120 ? 4.298 17.546 -9.118 1.00 73.00 120 SER A N 1
ATOM 920 C CA . SER A 1 120 ? 3.542 16.692 -10.044 1.00 73.00 120 SER A CA 1
ATOM 921 C C . SER A 1 120 ? 4.274 15.358 -10.207 1.00 73.00 120 SER A C 1
ATOM 923 O O . SER A 1 120 ? 5.373 15.329 -10.774 1.00 73.00 120 SER A O 1
ATOM 925 N N . LEU A 1 121 ? 3.684 14.276 -9.706 1.00 76.81 121 LEU A N 1
ATOM 926 C CA . LEU A 1 121 ? 4.246 12.930 -9.762 1.00 76.81 121 LEU A CA 1
ATOM 927 C C . LEU A 1 121 ? 3.676 12.135 -10.950 1.00 76.81 121 LEU A C 1
ATOM 929 O O . LEU A 1 121 ? 2.586 12.397 -11.462 1.00 76.81 121 LEU A O 1
ATOM 933 N N . GLU A 1 122 ? 4.439 11.149 -11.403 1.00 80.94 122 GLU A N 1
ATOM 934 C CA . GLU A 1 122 ? 4.027 10.153 -12.391 1.00 80.94 122 GLU A CA 1
ATOM 935 C C . GLU A 1 122 ? 4.353 8.756 -11.862 1.00 80.94 122 GLU A C 1
ATOM 937 O O . GLU A 1 122 ? 5.407 8.543 -11.251 1.00 80.94 122 GLU A O 1
ATOM 942 N N . VAL A 1 123 ? 3.463 7.806 -12.147 1.00 85.12 123 VAL A N 1
ATOM 943 C CA . VAL A 1 123 ? 3.642 6.385 -11.835 1.00 85.12 123 VAL A CA 1
ATOM 944 C C . VAL A 1 123 ? 3.946 5.633 -13.120 1.00 85.12 123 VAL A C 1
ATOM 946 O O . VAL A 1 123 ? 3.246 5.789 -14.115 1.00 85.12 123 VAL A O 1
ATOM 949 N N . GLY A 1 124 ? 4.985 4.809 -13.115 1.00 86.56 124 GLY A N 1
ATOM 950 C CA . GLY A 1 124 ? 5.357 3.942 -14.226 1.00 86.56 124 GLY A CA 1
ATOM 951 C C . GLY A 1 124 ? 5.271 2.478 -13.824 1.00 86.56 124 GLY A C 1
ATOM 952 O O . GLY A 1 124 ? 5.821 2.095 -12.794 1.00 86.56 124 GLY A O 1
ATOM 953 N N . LEU A 1 125 ? 4.638 1.654 -14.654 1.00 87.06 125 LEU A N 1
ATOM 954 C CA . LEU A 1 125 ? 4.687 0.199 -14.544 1.00 87.06 125 LEU A CA 1
ATOM 955 C C . LEU A 1 125 ? 5.509 -0.376 -15.697 1.00 87.06 125 LEU A C 1
ATOM 957 O O . LEU A 1 125 ? 5.169 -0.176 -16.864 1.00 87.06 125 LEU A O 1
ATOM 961 N N . LEU A 1 126 ? 6.588 -1.086 -15.370 1.00 85.50 126 LEU A N 1
ATOM 962 C CA . LEU A 1 126 ? 7.453 -1.772 -16.328 1.00 85.50 126 LEU A CA 1
ATOM 963 C C . LEU A 1 126 ? 7.201 -3.279 -16.256 1.00 85.50 126 LEU A C 1
ATOM 965 O O . LEU A 1 126 ? 7.515 -3.895 -15.239 1.00 85.50 126 LEU A O 1
ATOM 969 N N . GLY A 1 127 ? 6.703 -3.884 -17.334 1.00 82.88 127 GLY A N 1
ATOM 970 C 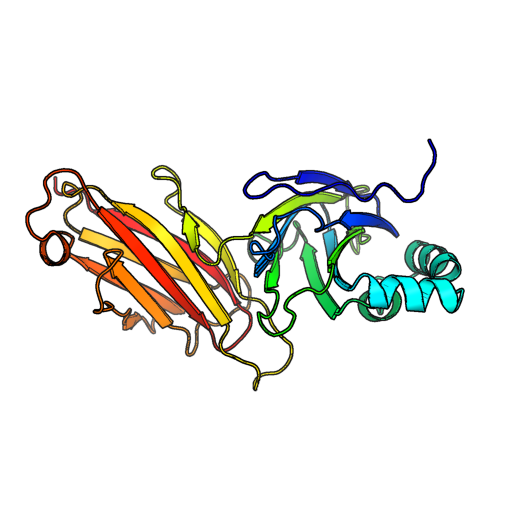CA . GLY A 1 127 ? 6.600 -5.340 -17.435 1.00 82.88 127 GLY A CA 1
ATOM 971 C C . GLY A 1 127 ? 7.987 -5.978 -17.356 1.00 82.88 127 GLY A C 1
ATOM 972 O O . GLY A 1 127 ? 8.863 -5.670 -18.168 1.00 82.88 127 GLY A O 1
ATOM 973 N N . LEU A 1 128 ? 8.208 -6.858 -16.381 1.00 77.94 128 LEU A N 1
ATOM 974 C CA . LEU A 1 128 ? 9.476 -7.565 -16.213 1.00 77.94 128 LEU A CA 1
ATOM 975 C C . LEU A 1 128 ? 9.344 -8.975 -16.782 1.00 77.94 128 LEU A C 1
ATOM 977 O O . LEU A 1 128 ? 8.369 -9.671 -16.502 1.00 77.94 128 LEU A O 1
ATOM 981 N N . SER A 1 129 ? 10.337 -9.406 -17.564 1.00 70.06 129 SER A N 1
ATOM 982 C CA . SER A 1 129 ? 10.380 -10.786 -18.046 1.00 70.06 129 SER A CA 1
ATOM 983 C C . SER A 1 129 ? 10.502 -11.733 -16.851 1.00 70.06 129 SER A C 1
ATOM 985 O O . SER A 1 129 ? 11.459 -11.588 -16.079 1.00 70.06 129 SER A O 1
ATOM 987 N N . PRO A 1 130 ? 9.596 -12.712 -16.689 1.00 56.47 130 PRO A N 1
ATOM 988 C CA . PRO A 1 130 ? 9.779 -13.737 -15.681 1.00 56.47 130 PRO A CA 1
ATOM 989 C C . PRO A 1 130 ? 11.058 -14.505 -16.023 1.00 56.47 130 PRO A C 1
ATOM 991 O O . PRO A 1 130 ? 11.208 -15.047 -17.121 1.00 56.47 130 PRO A O 1
ATOM 994 N N . GLY A 1 131 ? 12.016 -14.518 -15.096 1.00 51.28 131 GLY A N 1
ATOM 995 C CA . GLY A 1 131 ? 13.128 -15.456 -15.167 1.00 51.28 131 GLY A CA 1
ATOM 996 C C . GLY A 1 131 ? 12.534 -16.859 -15.133 1.00 51.28 131 GLY A C 1
ATOM 997 O O . GLY A 1 131 ? 12.013 -17.250 -14.099 1.00 51.28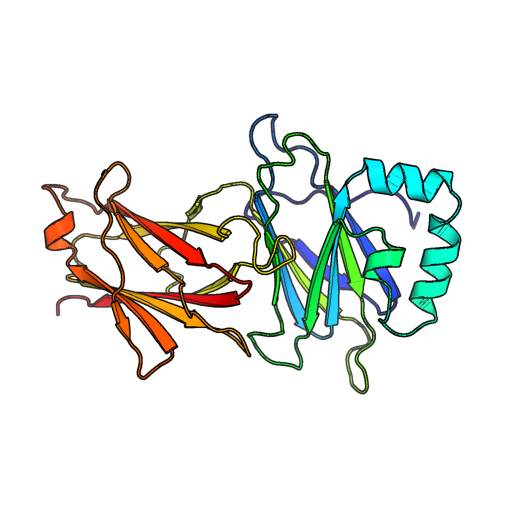 131 GLY A O 1
ATOM 998 N N . SER A 1 132 ? 12.548 -17.532 -16.285 1.00 46.28 132 SER A N 1
ATOM 999 C CA . SER A 1 132 ? 11.972 -18.855 -16.540 1.00 46.28 132 SER A CA 1
ATOM 1000 C C . SER A 1 132 ? 10.514 -19.040 -16.065 1.00 46.28 132 SER A C 1
ATOM 1002 O O . SER A 1 132 ? 10.275 -19.383 -14.915 1.00 46.28 132 SER A O 1
ATOM 1004 N N . TRP A 1 133 ? 9.577 -18.915 -17.016 1.00 42.97 133 TRP A N 1
ATOM 1005 C CA . TRP A 1 133 ? 8.294 -19.646 -17.137 1.00 42.97 133 TRP A CA 1
ATOM 1006 C C . TRP A 1 133 ? 7.001 -18.800 -17.182 1.00 42.97 133 TRP A C 1
ATOM 1008 O O . TRP A 1 133 ? 6.600 -18.123 -16.240 1.00 42.97 133 TRP A O 1
ATOM 1018 N N . SER A 1 134 ? 6.301 -18.996 -18.307 1.00 46.97 134 SER A N 1
ATOM 1019 C CA . SER A 1 134 ? 4.843 -19.020 -18.546 1.00 46.97 134 SER A CA 1
ATOM 1020 C C . SER A 1 134 ? 4.007 -17.749 -18.748 1.00 46.97 134 SER A C 1
ATOM 1022 O O . SER A 1 134 ? 2.985 -17.864 -19.419 1.00 46.97 134 SER A O 1
ATOM 1024 N N . ALA A 1 135 ? 4.405 -16.550 -18.316 1.00 53.66 135 ALA A N 1
ATOM 1025 C CA . ALA A 1 135 ? 3.595 -15.349 -18.584 1.00 53.66 135 ALA A CA 1
ATOM 1026 C C . ALA A 1 135 ? 4.254 -14.431 -19.628 1.00 53.66 135 ALA A C 1
ATOM 1028 O O . ALA A 1 135 ? 5.203 -13.708 -19.325 1.00 53.66 135 ALA A O 1
ATOM 1029 N N . ASN A 1 136 ? 3.730 -14.437 -20.862 1.00 65.88 136 ASN A N 1
ATOM 1030 C CA . ASN A 1 136 ? 4.114 -13.473 -21.909 1.00 65.88 136 ASN A CA 1
ATOM 1031 C C . ASN A 1 136 ? 3.600 -12.053 -21.620 1.00 65.88 136 ASN A C 1
ATOM 1033 O O . ASN A 1 136 ? 4.003 -11.107 -22.292 1.00 65.88 136 ASN A O 1
ATOM 1037 N N . THR A 1 137 ? 2.711 -11.908 -20.639 1.00 71.31 137 THR A N 1
ATOM 1038 C CA . THR A 1 137 ? 2.095 -10.654 -20.209 1.00 71.31 137 THR A CA 1
ATOM 1039 C C . THR A 1 137 ? 1.849 -10.709 -18.708 1.00 71.31 137 THR A C 1
ATOM 1041 O O . THR A 1 137 ? 1.335 -11.706 -18.207 1.00 71.31 137 THR A O 1
ATOM 1044 N N . SER A 1 138 ? 2.199 -9.642 -17.999 1.00 81.25 138 SER A N 1
ATOM 1045 C CA . SER A 1 138 ? 1.867 -9.462 -16.588 1.00 81.25 138 SER A CA 1
ATOM 1046 C C . SER A 1 138 ? 0.486 -8.833 -16.459 1.00 81.25 138 SER A C 1
ATOM 1048 O O . SER A 1 138 ? 0.175 -7.893 -17.188 1.00 81.25 138 SER A O 1
ATOM 1050 N N . GLU A 1 139 ? -0.319 -9.320 -15.525 1.00 87.62 139 GLU A N 1
ATOM 1051 C CA . GLU A 1 139 ? -1.607 -8.736 -15.150 1.00 87.62 139 GLU A CA 1
ATOM 1052 C C . GLU A 1 139 ? -1.443 -7.942 -13.867 1.00 87.62 139 GLU A C 1
ATOM 1054 O O . GLU A 1 139 ? -0.832 -8.432 -12.912 1.00 87.62 139 GLU A O 1
ATOM 1059 N N . PHE A 1 140 ? -1.969 -6.719 -13.848 1.00 87.19 140 PHE A N 1
ATOM 1060 C CA . PHE A 1 140 ? -1.826 -5.828 -12.709 1.00 87.19 140 PHE A CA 1
ATOM 1061 C C . PHE A 1 140 ? -3.146 -5.207 -12.267 1.00 87.19 140 PHE A C 1
ATOM 1063 O O . PHE A 1 140 ? -4.043 -4.951 -13.076 1.00 87.19 140 PHE A O 1
ATOM 1070 N N . VAL A 1 141 ? -3.199 -4.894 -10.976 1.00 86.06 141 VAL A N 1
ATOM 1071 C CA . VAL A 1 141 ? -4.186 -4.004 -10.365 1.00 86.06 141 VAL A CA 1
ATOM 1072 C C . VAL A 1 141 ? -3.419 -2.876 -9.678 1.00 86.06 141 VAL A C 1
ATOM 1074 O O . VAL A 1 141 ? -2.596 -3.128 -8.805 1.00 86.06 141 VAL A O 1
ATOM 1077 N N . LEU A 1 142 ? -3.640 -1.635 -10.102 1.00 84.00 142 LEU A N 1
ATOM 1078 C CA . LEU A 1 142 ? -2.965 -0.435 -9.615 1.00 84.00 142 LEU A CA 1
ATOM 1079 C C . LEU A 1 142 ? -3.961 0.453 -8.871 1.00 84.00 142 LEU A C 1
ATOM 1081 O O . LEU A 1 142 ? -5.015 0.799 -9.397 1.00 84.00 142 LEU A O 1
ATOM 1085 N N . HIS A 1 143 ? -3.581 0.869 -7.672 1.00 80.31 143 HIS A N 1
ATOM 1086 C CA . HIS A 1 143 ? -4.338 1.757 -6.809 1.00 80.31 143 HIS A CA 1
ATOM 1087 C C . HIS A 1 143 ? -3.468 2.935 -6.380 1.00 80.31 143 HIS A C 1
ATOM 1089 O O . HIS A 1 143 ? -2.302 2.776 -6.006 1.00 80.31 143 HIS A O 1
ATOM 1095 N N . VAL A 1 144 ? -4.057 4.123 -6.412 1.00 75.94 144 VAL A N 1
ATOM 1096 C CA . VAL A 1 144 ? -3.504 5.332 -5.798 1.00 75.94 144 VAL A CA 1
ATOM 1097 C C . VAL A 1 144 ? -4.371 5.649 -4.608 1.00 75.94 144 VAL A C 1
ATOM 1099 O O . VAL A 1 144 ? -5.586 5.475 -4.680 1.00 75.94 144 VAL A O 1
ATOM 1102 N N . ILE A 1 145 ? -3.742 6.104 -3.536 1.00 75.44 145 ILE A N 1
ATOM 1103 C CA . ILE A 1 145 ? -4.459 6.521 -2.350 1.00 75.44 145 ILE A CA 1
ATOM 1104 C C . ILE A 1 145 ? -4.102 7.968 -2.054 1.00 75.44 145 ILE A C 1
ATOM 1106 O O . ILE A 1 145 ? -2.917 8.308 -1.970 1.00 75.44 145 ILE A O 1
ATOM 1110 N N . LEU A 1 146 ? -5.135 8.801 -1.959 1.00 69.25 146 LEU A N 1
ATOM 1111 C CA . LEU A 1 146 ? -5.017 10.241 -1.726 1.00 69.25 146 LEU A CA 1
ATOM 1112 C C . LEU A 1 146 ? -5.209 10.603 -0.265 1.00 69.25 146 LEU A C 1
ATOM 1114 O O . LEU A 1 146 ? -4.504 11.461 0.245 1.00 69.25 146 LEU A O 1
ATOM 1118 N N . ASP A 1 147 ? -6.108 9.898 0.413 1.00 66.81 147 ASP A N 1
ATOM 1119 C CA . ASP A 1 147 ? -6.335 10.130 1.826 1.00 66.81 147 ASP A CA 1
ATOM 1120 C C . ASP A 1 147 ? -5.253 9.460 2.682 1.00 66.81 147 ASP A C 1
ATOM 1122 O O . ASP A 1 147 ? -4.875 8.290 2.499 1.00 66.81 147 ASP A O 1
ATOM 1126 N N . ASP A 1 148 ? -4.810 10.192 3.704 1.00 61.91 148 ASP A N 1
ATOM 1127 C CA . ASP A 1 148 ? -4.018 9.649 4.812 1.00 61.91 148 ASP A CA 1
ATOM 1128 C C . ASP A 1 148 ? -4.761 8.509 5.535 1.00 61.91 148 ASP A C 1
ATOM 1130 O O . ASP A 1 148 ? -4.127 7.638 6.142 1.00 61.91 148 ASP A O 1
ATOM 1134 N N . VAL A 1 149 ? -6.100 8.494 5.433 1.00 68.69 149 VAL A N 1
ATOM 1135 C CA . VAL A 1 149 ? -7.002 7.545 6.088 1.00 68.69 149 VAL A CA 1
ATOM 1136 C C . VAL A 1 149 ? -7.743 6.675 5.065 1.00 68.69 149 VAL A C 1
ATOM 1138 O O . VAL A 1 149 ? -8.623 7.143 4.351 1.00 68.69 149 VAL A O 1
ATOM 1141 N N . VAL A 1 150 ? -7.457 5.373 5.041 1.00 71.44 150 VAL A N 1
ATOM 1142 C CA . VAL A 1 150 ? -8.151 4.399 4.179 1.00 71.44 150 VAL A CA 1
ATOM 1143 C C . VAL A 1 150 ? -9.442 3.927 4.841 1.00 71.44 150 VAL A C 1
ATOM 1145 O O . VAL A 1 150 ? -9.394 3.316 5.907 1.00 71.44 150 VAL A O 1
ATOM 1148 N N . THR A 1 151 ? -10.599 4.137 4.210 1.00 71.69 151 THR A N 1
ATOM 1149 C CA . THR A 1 151 ? -11.856 3.556 4.713 1.00 71.69 151 THR A CA 1
ATOM 1150 C C . THR A 1 151 ? -11.931 2.068 4.367 1.00 71.69 151 THR A C 1
ATOM 1152 O O . THR A 1 151 ? -11.906 1.695 3.196 1.00 71.69 151 THR A O 1
ATOM 1155 N N . LEU A 1 152 ? -12.026 1.217 5.387 1.00 69.19 152 LEU A N 1
ATOM 1156 C CA . LEU A 1 152 ? -12.187 -0.226 5.262 1.00 69.19 152 LEU A CA 1
ATOM 1157 C C . LEU A 1 152 ? -13.677 -0.568 5.112 1.00 69.19 152 LEU A C 1
ATOM 1159 O O . LEU A 1 152 ? -14.464 -0.172 5.979 1.00 69.19 152 LEU A O 1
ATOM 1163 N N . PRO A 1 153 ? -14.081 -1.300 4.057 1.00 65.31 153 PRO A N 1
ATOM 1164 C CA . PRO A 1 153 ? -15.464 -1.743 3.903 1.00 65.31 153 PRO A CA 1
ATOM 1165 C C . PRO A 1 153 ? -15.905 -2.625 5.080 1.00 65.31 153 PRO A C 1
ATOM 1167 O O . PRO A 1 153 ? -15.098 -3.398 5.592 1.00 65.31 153 PRO A O 1
ATOM 1170 N N . GLU A 1 154 ? -17.188 -2.571 5.465 1.00 62.66 154 GLU A N 1
ATOM 1171 C CA . GLU A 1 154 ? -17.752 -3.457 6.508 1.00 62.66 154 GLU A CA 1
ATOM 1172 C C . GLU A 1 154 ? -17.539 -4.953 6.178 1.00 62.66 154 GLU A C 1
ATOM 1174 O O . GLU A 1 154 ? -17.350 -5.759 7.083 1.00 62.66 154 GLU A O 1
ATOM 1179 N N . GLU A 1 155 ? -17.520 -5.321 4.890 1.00 53.25 155 GLU A N 1
ATOM 1180 C CA . GLU A 1 155 ? -17.411 -6.713 4.418 1.00 53.25 155 GLU A CA 1
ATOM 1181 C C . GLU A 1 155 ? -15.965 -7.229 4.270 1.00 53.25 155 GLU A C 1
ATOM 1183 O O . GLU A 1 155 ? -15.751 -8.436 4.144 1.00 53.25 155 GLU A O 1
ATOM 1188 N N . GLN A 1 156 ? -14.956 -6.348 4.270 1.00 57.59 156 GLN A N 1
ATOM 1189 C CA . GLN A 1 156 ? -13.553 -6.754 4.137 1.00 57.59 156 GLN A CA 1
ATOM 1190 C C . GLN A 1 156 ? -12.900 -6.869 5.515 1.00 57.59 156 GLN A C 1
ATOM 1192 O O . GLN A 1 156 ? -12.414 -5.897 6.085 1.00 57.59 156 GLN A O 1
ATOM 1197 N N . THR A 1 157 ? -12.852 -8.097 6.028 1.00 62.19 157 THR A N 1
ATOM 1198 C CA . THR A 1 157 ? -12.215 -8.446 7.309 1.00 62.19 157 THR A CA 1
ATOM 1199 C C . THR A 1 157 ? -10.694 -8.531 7.231 1.00 62.19 157 THR A C 1
ATOM 1201 O O . THR A 1 157 ? -10.043 -8.596 8.271 1.00 62.19 157 THR A O 1
ATOM 1204 N N . VAL A 1 158 ? -10.114 -8.528 6.024 1.00 63.75 158 VAL A N 1
ATOM 1205 C CA . VAL A 1 158 ? -8.666 -8.612 5.794 1.00 63.75 158 VAL A CA 1
ATOM 1206 C C . VAL A 1 158 ? -8.263 -7.666 4.670 1.00 63.75 158 VAL A C 1
ATOM 1208 O O . VAL A 1 158 ? -8.767 -7.755 3.553 1.00 63.75 158 VAL A O 1
ATOM 1211 N N . VAL A 1 159 ? -7.308 -6.792 4.960 1.00 70.38 159 VAL A N 1
ATOM 1212 C CA . VAL A 1 159 ? -6.701 -5.855 4.016 1.00 70.38 159 VAL A CA 1
ATOM 1213 C C . VAL A 1 159 ? -5.248 -6.249 3.841 1.00 70.38 159 VAL A C 1
ATOM 1215 O O . VAL A 1 159 ? -4.524 -6.417 4.820 1.00 70.38 159 VAL A O 1
ATOM 1218 N N . VAL A 1 160 ? -4.809 -6.389 2.596 1.00 60.47 160 VAL A N 1
ATOM 1219 C CA . VAL A 1 160 ? -3.391 -6.532 2.262 1.00 60.47 160 VAL A CA 1
ATOM 1220 C C . VAL A 1 160 ? -2.858 -5.135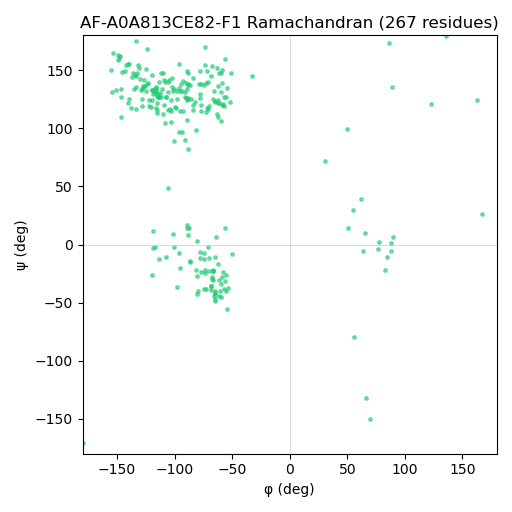 1.967 1.00 60.47 160 VAL A C 1
ATOM 1222 O O . VAL A 1 160 ? -3.277 -4.510 0.996 1.00 60.47 160 VAL A O 1
ATOM 1225 N N . ASP A 1 161 ? -1.944 -4.639 2.794 1.00 68.00 161 ASP A N 1
ATOM 1226 C CA . ASP A 1 161 ? -1.280 -3.354 2.570 1.00 68.00 161 ASP A CA 1
ATOM 1227 C C . ASP A 1 161 ? 0.232 -3.512 2.795 1.00 68.00 161 ASP A C 1
ATOM 1229 O O . ASP A 1 161 ? 0.768 -4.570 3.127 1.00 68.00 161 ASP A O 1
ATOM 1233 N N . SER A 1 162 ? 0.979 -2.460 2.537 1.00 61.56 162 SER A N 1
ATOM 1234 C CA . SER A 1 162 ? 2.404 -2.424 2.763 1.00 61.56 162 SER A CA 1
ATOM 1235 C C . SER A 1 162 ? 2.811 -1.004 3.058 1.00 61.56 162 SER A C 1
ATOM 1237 O O . SER A 1 162 ? 2.516 -0.104 2.281 1.00 61.56 162 SER A O 1
ATOM 1239 N N . LEU A 1 163 ? 3.604 -0.836 4.105 1.00 65.06 163 LEU A N 1
ATOM 1240 C CA . LEU A 1 163 ? 4.353 0.390 4.326 1.00 65.06 163 LEU A CA 1
ATOM 1241 C C . LEU A 1 163 ? 5.751 0.162 3.755 1.00 65.06 163 LEU A C 1
ATOM 1243 O O . LEU A 1 163 ? 6.452 -0.716 4.238 1.00 65.06 163 LEU A O 1
ATOM 1247 N N . ALA A 1 164 ? 6.164 0.871 2.707 1.00 55.12 164 ALA A N 1
ATOM 1248 C CA . ALA A 1 164 ? 7.457 0.650 2.040 1.00 55.12 164 ALA A CA 1
ATOM 1249 C C . ALA A 1 164 ? 8.171 1.986 1.722 1.00 55.12 164 ALA A C 1
ATOM 1251 O O . ALA A 1 164 ? 7.515 2.993 1.484 1.00 55.12 164 ALA A O 1
ATOM 1252 N N . PRO A 1 165 ? 9.520 2.030 1.755 1.00 50.47 165 PRO A N 1
ATOM 1253 C CA . PRO A 1 165 ? 10.318 3.112 2.361 1.00 50.47 165 PRO A CA 1
ATOM 1254 C C . PRO A 1 165 ? 10.364 4.440 1.586 1.00 50.47 165 PRO A C 1
ATOM 1256 O O . PRO A 1 165 ? 10.498 4.400 0.361 1.00 50.47 165 PRO A O 1
ATOM 1259 N N . PRO A 1 166 ? 10.604 5.578 2.280 1.00 44.06 166 PRO A N 1
ATOM 1260 C CA . PRO A 1 166 ? 11.745 6.444 1.986 1.00 44.06 166 PRO A CA 1
ATOM 1261 C C . PRO A 1 166 ? 13.025 5.706 2.413 1.00 44.06 166 PRO A C 1
ATOM 1263 O O . PRO A 1 166 ? 13.149 5.242 3.544 1.00 44.06 166 PRO A O 1
ATOM 1266 N N . CYS A 1 167 ? 13.929 5.450 1.469 1.00 41.50 167 CYS A N 1
ATOM 1267 C CA . CYS A 1 167 ? 15.110 4.606 1.670 1.00 41.50 167 CYS A CA 1
ATOM 1268 C C . CYS A 1 167 ? 15.938 4.986 2.920 1.00 41.50 167 CYS A C 1
ATOM 1270 O O . CYS A 1 167 ? 16.082 6.166 3.225 1.00 41.50 167 CYS A O 1
ATOM 1272 N N . CYS A 1 168 ? 16.561 3.969 3.538 1.00 44.72 168 CYS A N 1
ATOM 1273 C CA . CYS A 1 168 ? 17.479 4.017 4.692 1.00 44.72 168 CYS A CA 1
ATOM 1274 C C . CYS A 1 168 ? 16.807 3.939 6.080 1.00 44.72 168 CYS A C 1
ATOM 1276 O O . CYS A 1 168 ? 15.822 4.603 6.373 1.00 44.72 168 CYS A O 1
ATOM 1278 N N . SER A 1 169 ? 17.394 3.126 6.968 1.00 43.44 169 SER A N 1
ATOM 1279 C CA . SER A 1 169 ? 16.948 2.808 8.341 1.00 43.44 169 SER A CA 1
ATOM 1280 C C . SER A 1 169 ? 16.928 3.988 9.326 1.00 43.44 169 SER A C 1
ATOM 1282 O O . SER A 1 169 ? 16.727 3.782 10.519 1.00 43.44 169 SER A O 1
ATOM 1284 N N . SER A 1 170 ? 17.173 5.201 8.836 1.00 47.53 170 SER A N 1
ATOM 1285 C CA . SER A 1 170 ? 17.162 6.464 9.575 1.00 47.53 170 SER A CA 1
ATOM 1286 C C . SER A 1 170 ? 16.118 7.452 9.036 1.00 47.53 170 SER A C 1
ATOM 1288 O O . SER A 1 170 ? 16.178 8.632 9.368 1.00 47.53 170 SER A O 1
ATOM 1290 N N . GLY A 1 171 ? 15.212 7.000 8.161 1.00 50.97 171 GLY A N 1
ATOM 1291 C CA . GLY A 1 171 ? 14.129 7.813 7.610 1.00 50.97 171 GLY A CA 1
ATOM 1292 C C . GLY A 1 171 ? 12.994 8.087 8.610 1.00 50.97 171 GLY A C 1
ATOM 1293 O O . GLY A 1 171 ? 12.961 7.493 9.693 1.00 50.97 171 GLY A O 1
ATOM 1294 N N . PRO A 1 172 ? 12.054 8.986 8.260 1.00 54.66 172 PRO A N 1
ATOM 1295 C CA . PRO A 1 172 ? 10.873 9.255 9.074 1.00 54.66 172 PRO A CA 1
ATOM 1296 C C . PRO A 1 172 ? 10.045 7.979 9.280 1.00 54.66 172 PRO A C 1
ATOM 1298 O O . PRO A 1 172 ? 10.035 7.080 8.436 1.00 54.66 172 PRO A O 1
ATOM 1301 N N . LYS A 1 173 ? 9.344 7.904 10.417 1.00 63.50 173 LYS A N 1
ATOM 1302 C CA . LYS A 1 173 ? 8.409 6.812 10.717 1.00 63.50 173 LYS A CA 1
ATOM 1303 C C . LYS A 1 173 ? 7.346 6.738 9.625 1.00 63.50 173 LYS A C 1
ATOM 1305 O O . LYS A 1 173 ? 6.690 7.737 9.330 1.00 63.50 173 LYS A O 1
ATOM 1310 N N . LEU A 1 174 ? 7.170 5.552 9.054 1.00 69.62 174 LEU A N 1
ATOM 1311 C CA . LEU A 1 174 ? 6.068 5.289 8.141 1.00 69.62 174 LEU A CA 1
ATOM 1312 C C . LEU A 1 174 ? 4.817 5.074 8.977 1.00 69.62 174 LEU A C 1
ATOM 1314 O O . LEU A 1 174 ? 4.846 4.277 9.914 1.00 69.62 174 LEU A O 1
ATOM 1318 N N . HIS A 1 175 ? 3.736 5.769 8.648 1.00 76.75 175 HIS A N 1
ATOM 1319 C CA . HIS A 1 175 ? 2.466 5.595 9.331 1.00 76.75 175 HIS A CA 1
ATOM 1320 C C . HIS A 1 175 ? 1.327 5.508 8.322 1.00 76.75 175 HIS A C 1
ATOM 1322 O O . HIS A 1 175 ? 1.369 6.139 7.267 1.00 76.75 175 HIS A O 1
ATOM 1328 N N . ARG A 1 176 ? 0.315 4.708 8.648 1.00 78.31 176 ARG A N 1
ATOM 1329 C CA . ARG A 1 176 ? -0.911 4.582 7.868 1.00 78.31 176 ARG A CA 1
ATOM 1330 C C . ARG A 1 176 ? -2.109 4.597 8.787 1.00 78.31 176 ARG A C 1
ATOM 1332 O O . ARG A 1 176 ? -2.100 3.891 9.794 1.00 78.31 176 ARG A O 1
ATOM 1339 N N . MET A 1 177 ? -3.127 5.372 8.431 1.00 81.06 177 MET A N 1
ATOM 1340 C CA . MET A 1 177 ? -4.403 5.354 9.125 1.00 81.06 177 MET A CA 1
ATOM 1341 C C . MET A 1 177 ? -5.446 4.614 8.293 1.00 81.06 177 MET A C 1
ATOM 1343 O O . MET A 1 177 ? -5.512 4.732 7.071 1.00 81.06 177 MET A O 1
ATOM 1347 N N . TYR A 1 178 ? -6.283 3.862 8.985 1.00 83.00 178 TYR A N 1
ATOM 1348 C CA . TYR A 1 178 ? -7.438 3.166 8.454 1.00 83.00 178 TYR A CA 1
ATOM 1349 C C . TYR A 1 178 ? -8.660 3.589 9.256 1.00 83.00 178 TYR A C 1
ATOM 1351 O O . TYR A 1 178 ? -8.549 3.900 10.442 1.00 83.00 178 TYR A O 1
ATOM 1359 N N . ARG A 1 179 ? -9.832 3.579 8.632 1.00 84.81 179 ARG A N 1
ATOM 1360 C CA . ARG A 1 179 ? -11.103 3.867 9.288 1.00 84.81 179 ARG A CA 1
ATOM 1361 C C . ARG A 1 179 ? -12.093 2.757 8.988 1.00 84.81 179 ARG A C 1
ATOM 1363 O O . ARG A 1 179 ? -12.347 2.458 7.831 1.00 84.81 179 ARG A O 1
ATOM 1370 N N . HIS A 1 180 ? -12.663 2.160 10.021 1.00 83.94 180 HIS A N 1
ATOM 1371 C CA . HIS A 1 180 ? -13.649 1.092 9.902 1.00 83.94 180 HIS A CA 1
ATOM 1372 C C . HIS A 1 180 ? -14.889 1.456 10.715 1.00 83.94 180 HIS A C 1
ATOM 1374 O O . HIS A 1 180 ? -14.771 1.942 11.842 1.00 83.94 180 HIS A O 1
ATOM 1380 N N . TYR A 1 181 ? -16.077 1.257 10.148 1.00 83.81 181 TYR A N 1
ATOM 1381 C CA . TYR A 1 181 ? -17.312 1.434 10.903 1.00 83.81 181 TYR A CA 1
ATOM 1382 C C . TYR A 1 181 ? -17.594 0.168 11.703 1.00 83.81 181 TYR A C 1
ATOM 1384 O O . TYR A 1 181 ? -17.706 -0.911 11.132 1.00 83.81 181 TYR A O 1
ATOM 1392 N N . THR A 1 182 ? -17.715 0.301 13.020 1.00 78.31 182 THR A N 1
ATOM 1393 C CA . THR A 1 182 ? -18.019 -0.820 13.908 1.00 78.31 182 THR A CA 1
ATOM 1394 C C . THR A 1 182 ? -19.370 -0.613 14.581 1.00 78.31 182 THR A C 1
ATOM 1396 O O . THR A 1 182 ? -19.692 0.482 15.052 1.00 78.31 182 THR A O 1
ATOM 1399 N N . ARG A 1 183 ? -20.186 -1.669 14.620 1.00 76.56 183 ARG A N 1
ATOM 1400 C CA . ARG A 1 183 ? -21.489 -1.655 15.296 1.00 76.56 183 ARG A CA 1
ATOM 1401 C C . ARG A 1 183 ? -21.329 -2.068 16.759 1.00 76.56 183 ARG A C 1
ATOM 1403 O O . ARG A 1 183 ? -20.475 -2.882 17.101 1.00 76.56 183 ARG A O 1
ATOM 1410 N N . PHE A 1 184 ? -22.177 -1.539 17.638 1.00 64.75 184 PHE A N 1
ATOM 1411 C CA . PHE A 1 184 ? -22.107 -1.825 19.080 1.00 64.75 184 PHE A CA 1
ATOM 1412 C C . PHE A 1 184 ? -22.424 -3.270 19.463 1.00 64.75 184 PHE A C 1
ATOM 1414 O O . PHE A 1 184 ? -21.981 -3.733 20.509 1.00 64.75 184 PHE A O 1
ATOM 1421 N N . SER A 1 185 ? -23.147 -3.998 18.611 1.00 61.72 185 SER A N 1
ATOM 1422 C CA . SER A 1 185 ? -23.499 -5.404 18.831 1.00 61.72 185 SER A CA 1
ATOM 1423 C C . SER A 1 185 ? -22.295 -6.349 18.850 1.00 61.72 185 SER A C 1
ATOM 1425 O O . SER A 1 185 ? -22.439 -7.514 19.198 1.00 61.72 185 SER A O 1
ATOM 1427 N N . SER A 1 186 ? -21.111 -5.874 18.465 1.00 62.59 186 SER A N 1
ATOM 1428 C CA . SER A 1 186 ? -19.970 -6.735 18.165 1.00 62.59 186 SER A CA 1
ATOM 1429 C C . SER A 1 186 ? -19.104 -7.099 19.373 1.00 62.59 186 SER A C 1
ATOM 1431 O O . SER A 1 186 ? -18.003 -7.563 19.147 1.00 62.59 186 SER A O 1
ATOM 1433 N N . GLY A 1 187 ? -19.560 -6.881 20.619 1.00 74.19 187 GLY A N 1
ATOM 1434 C CA . GLY A 1 187 ? -18.901 -7.324 21.862 1.00 74.19 187 GLY A CA 1
ATOM 1435 C C . GLY A 1 187 ? -17.453 -6.841 22.027 1.00 74.19 187 GLY A C 1
ATOM 1436 O O . GLY A 1 187 ? -17.180 -5.861 22.721 1.00 74.19 187 GLY A O 1
ATOM 1437 N N . SER A 1 188 ? -16.526 -7.518 21.355 1.00 79.62 188 SER A N 1
ATOM 1438 C CA . SER A 1 188 ? -15.125 -7.135 21.235 1.00 79.62 188 SER A CA 1
ATOM 1439 C C . SER A 1 188 ? -14.622 -7.193 19.790 1.00 79.62 188 SER A C 1
ATOM 1441 O O . SER A 1 188 ? -15.117 -7.945 18.952 1.00 79.62 188 SER A O 1
ATOM 1443 N N . LEU A 1 189 ? -13.599 -6.395 19.501 1.00 83.44 189 LEU A N 1
ATOM 1444 C CA . LEU A 1 189 ? -12.913 -6.366 18.220 1.00 83.44 189 LEU A CA 1
ATOM 1445 C C . LEU A 1 189 ? -11.447 -6.747 18.419 1.00 83.44 189 LEU A C 1
ATOM 1447 O O . LEU A 1 189 ? -10.742 -6.173 19.251 1.00 83.44 189 LEU A O 1
ATOM 1451 N N . ARG A 1 190 ? -10.974 -7.692 17.612 1.00 86.44 190 ARG A N 1
ATOM 1452 C CA . ARG A 1 190 ? -9.569 -8.081 17.529 1.00 86.44 190 ARG A CA 1
ATOM 1453 C C . ARG A 1 190 ? -8.988 -7.568 16.226 1.00 86.44 190 ARG A C 1
ATOM 1455 O O . ARG A 1 190 ? -9.518 -7.838 15.151 1.00 86.44 190 ARG A O 1
ATOM 1462 N N . ILE A 1 191 ? -7.883 -6.849 16.330 1.00 87.06 191 ILE A N 1
ATOM 1463 C CA . ILE A 1 191 ? -7.149 -6.318 15.189 1.00 87.06 191 ILE A CA 1
ATOM 1464 C C . ILE A 1 191 ? -5.803 -7.023 15.126 1.00 87.06 191 ILE A C 1
ATOM 1466 O O . ILE A 1 191 ? -5.065 -7.035 16.112 1.00 87.06 191 ILE A O 1
ATOM 1470 N N . PHE A 1 192 ? -5.484 -7.588 13.967 1.00 86.56 192 PHE A N 1
ATOM 1471 C CA . PHE A 1 192 ? -4.242 -8.308 13.720 1.00 86.56 192 PHE A CA 1
ATOM 1472 C C . PHE A 1 192 ? -3.439 -7.605 12.641 1.00 86.56 192 PHE A C 1
ATOM 1474 O O . PHE A 1 192 ? -3.952 -7.334 11.557 1.00 86.56 192 PHE A O 1
ATOM 1481 N N . LEU A 1 193 ? -2.163 -7.374 12.918 1.00 84.88 193 LEU A N 1
ATOM 1482 C CA . LEU A 1 193 ? -1.177 -6.977 11.928 1.00 84.88 193 LEU A CA 1
ATOM 1483 C C . LEU A 1 193 ? -0.211 -8.141 11.729 1.00 84.88 193 LEU A C 1
ATOM 1485 O O . LEU A 1 193 ? 0.551 -8.473 12.637 1.00 84.88 193 LEU A O 1
ATOM 1489 N N . THR A 1 194 ? -0.239 -8.757 10.551 1.00 83.19 194 THR A N 1
ATOM 1490 C CA . THR A 1 194 ? 0.599 -9.922 10.232 1.00 83.19 194 THR A CA 1
ATOM 1491 C C . THR A 1 194 ? 1.593 -9.553 9.139 1.00 83.19 194 THR A C 1
ATOM 1493 O O . THR A 1 194 ? 1.164 -9.060 8.098 1.00 83.19 194 THR A O 1
ATOM 1496 N N . PRO A 1 195 ? 2.908 -9.766 9.314 1.00 77.44 195 PRO A N 1
ATOM 1497 C CA . PRO A 1 195 ? 3.870 -9.487 8.258 1.00 77.44 195 PRO A CA 1
ATOM 1498 C C . PRO A 1 195 ? 3.690 -10.463 7.094 1.00 77.44 195 PRO A C 1
ATOM 1500 O O . PRO A 1 195 ? 3.421 -11.648 7.281 1.00 77.44 195 PRO A O 1
ATOM 1503 N N . LEU A 1 196 ? 3.916 -9.976 5.879 1.00 73.25 196 LEU A N 1
ATOM 1504 C CA . LEU A 1 196 ? 3.934 -10.782 4.667 1.00 73.25 196 LEU A CA 1
ATOM 1505 C C . LEU A 1 196 ? 5.365 -10.982 4.153 1.00 73.25 196 LEU A C 1
ATOM 1507 O O . LEU A 1 196 ? 6.189 -10.064 4.127 1.00 73.25 196 LEU A O 1
ATOM 1511 N N . GLY A 1 197 ? 5.652 -12.197 3.681 1.00 69.12 197 GLY A N 1
ATOM 1512 C CA . GLY A 1 197 ? 6.954 -12.555 3.118 1.00 69.12 197 GLY A CA 1
ATOM 1513 C C . GLY A 1 197 ? 8.080 -12.532 4.158 1.00 69.12 197 GLY A C 1
ATOM 1514 O O . GLY A 1 197 ? 7.955 -13.112 5.231 1.00 69.12 197 GLY A O 1
ATOM 1515 N N . ALA A 1 198 ? 9.200 -11.883 3.827 1.00 61.16 198 ALA A N 1
ATOM 1516 C CA . ALA A 1 198 ? 10.367 -11.762 4.711 1.00 61.16 198 ALA A CA 1
ATOM 1517 C C . ALA A 1 198 ? 10.307 -10.544 5.660 1.00 61.16 198 ALA A C 1
ATOM 1519 O O . ALA A 1 198 ? 11.305 -10.228 6.311 1.00 61.16 198 ALA A O 1
ATOM 1520 N N . GLY A 1 199 ? 9.173 -9.832 5.707 1.00 62.75 199 GLY A N 1
ATOM 1521 C CA . GLY A 1 199 ? 8.985 -8.661 6.561 1.00 62.75 199 GLY A CA 1
ATOM 1522 C C . GLY A 1 199 ? 9.070 -8.993 8.055 1.00 62.75 199 GLY A C 1
ATOM 1523 O O . GLY A 1 199 ? 8.758 -10.104 8.483 1.00 62.75 199 GLY A O 1
ATOM 1524 N N . GLN A 1 200 ? 9.491 -8.017 8.860 1.00 68.56 200 GLN A N 1
ATOM 1525 C CA . GLN A 1 200 ? 9.460 -8.093 10.322 1.00 68.56 200 GLN A CA 1
ATOM 1526 C C . GLN A 1 200 ? 8.659 -6.907 10.861 1.00 68.56 200 GLN A C 1
ATOM 1528 O O . GLN A 1 200 ? 8.827 -5.781 10.395 1.00 68.56 200 GLN A O 1
ATOM 1533 N N . LEU A 1 201 ? 7.811 -7.156 11.860 1.00 71.88 201 LEU A N 1
ATOM 1534 C CA . LEU A 1 201 ? 7.079 -6.112 12.587 1.00 71.88 201 LEU A CA 1
ATOM 1535 C C . LEU A 1 201 ? 7.855 -5.586 13.801 1.00 71.88 201 LEU A C 1
ATOM 1537 O O . LEU A 1 201 ? 7.291 -4.904 14.647 1.00 71.88 201 LEU A O 1
ATOM 1541 N N . THR A 1 202 ? 9.150 -5.882 13.908 1.00 72.06 202 THR A N 1
ATOM 1542 C CA . THR A 1 202 ? 9.963 -5.436 15.042 1.00 72.06 202 THR A CA 1
ATOM 1543 C C . THR A 1 202 ? 9.963 -3.909 15.138 1.00 72.06 202 THR A C 1
ATOM 1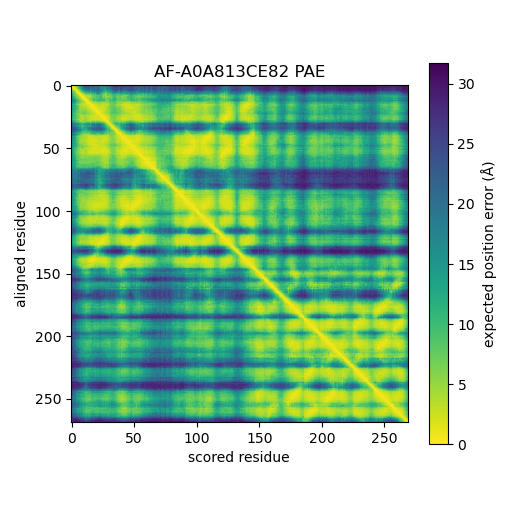545 O O . THR A 1 202 ? 10.389 -3.215 14.211 1.00 72.06 202 THR A O 1
ATOM 1548 N N . GLY A 1 203 ? 9.483 -3.390 16.270 1.00 71.75 203 GLY A N 1
ATOM 1549 C CA . GLY A 1 203 ? 9.315 -1.956 16.514 1.00 71.75 203 GLY A CA 1
ATOM 1550 C C . GLY A 1 203 ? 8.091 -1.326 15.838 1.00 71.75 203 GLY A C 1
ATOM 1551 O O . GLY A 1 203 ? 7.898 -0.119 15.964 1.00 71.75 203 GLY A O 1
ATOM 1552 N N . ALA A 1 204 ? 7.267 -2.097 15.128 1.00 78.44 204 ALA A N 1
ATOM 1553 C CA . ALA A 1 204 ? 5.993 -1.605 14.628 1.00 78.44 204 ALA A CA 1
ATOM 1554 C C . ALA A 1 204 ? 5.028 -1.322 15.790 1.00 78.44 204 ALA A C 1
ATOM 1556 O O . ALA A 1 204 ? 5.115 -1.931 16.858 1.00 78.44 204 ALA A O 1
ATOM 1557 N N . LYS A 1 205 ? 4.093 -0.400 15.574 1.00 84.25 205 LYS A N 1
ATOM 1558 C CA . LYS A 1 205 ? 3.005 -0.110 16.506 1.00 84.25 205 LYS A CA 1
ATOM 1559 C C . LYS A 1 205 ? 1.683 -0.236 15.781 1.00 84.25 205 LYS A C 1
ATOM 1561 O O . LYS A 1 205 ? 1.509 0.332 14.706 1.00 84.25 205 LYS A O 1
ATOM 1566 N N . LEU A 1 206 ? 0.756 -0.950 16.398 1.00 87.50 206 LEU A N 1
ATOM 1567 C CA . LEU A 1 206 ? -0.640 -0.975 16.007 1.00 87.50 206 LEU A CA 1
ATOM 1568 C C . LEU A 1 206 ? -1.429 -0.278 17.115 1.00 87.50 206 LEU A C 1
ATOM 1570 O O . LEU A 1 206 ? -1.297 -0.611 18.292 1.00 87.50 206 LEU A O 1
ATOM 1574 N N . SER A 1 207 ? -2.234 0.709 16.754 1.00 89.81 207 SER A N 1
ATOM 1575 C CA . SER A 1 207 ? -3.072 1.429 17.706 1.00 89.81 207 SER A CA 1
ATOM 1576 C C . SER A 1 207 ? -4.444 1.706 17.128 1.00 89.81 207 SER A C 1
ATOM 1578 O O . SER A 1 207 ? -4.595 1.799 15.916 1.00 89.81 207 SER A O 1
ATOM 1580 N N . ALA A 1 208 ? -5.445 1.873 17.980 1.00 88.94 208 ALA A N 1
ATOM 1581 C CA . ALA A 1 208 ? -6.780 2.241 17.546 1.00 88.94 208 ALA A CA 1
ATOM 1582 C C . ALA A 1 208 ? -7.433 3.241 18.494 1.00 88.94 208 ALA A C 1
ATOM 1584 O O . ALA A 1 208 ? -7.089 3.315 19.673 1.00 88.94 208 ALA A O 1
ATOM 1585 N N . ARG A 1 209 ? -8.386 4.008 17.978 1.00 88.75 209 ARG A N 1
ATOM 1586 C CA . ARG A 1 209 ? -9.203 4.937 18.757 1.00 88.75 209 ARG A CA 1
ATOM 1587 C C . ARG A 1 209 ? -10.552 5.161 18.102 1.00 88.75 209 ARG A C 1
ATOM 1589 O O . ARG A 1 209 ? -10.732 4.905 16.913 1.00 88.75 209 ARG A O 1
ATOM 1596 N N . ARG A 1 210 ? -11.490 5.722 18.853 1.00 86.94 210 ARG A N 1
ATOM 1597 C CA . ARG A 1 210 ? -12.706 6.270 18.265 1.00 86.94 210 ARG A CA 1
ATOM 1598 C C . ARG A 1 210 ? -12.353 7.566 17.542 1.00 86.94 210 ARG A C 1
ATOM 1600 O O . ARG A 1 210 ? -11.557 8.365 18.038 1.00 86.94 210 ARG A O 1
ATOM 1607 N N . THR A 1 211 ? -12.937 7.775 16.367 1.00 84.75 211 THR A N 1
ATOM 1608 C CA . THR A 1 211 ? -12.729 9.013 15.602 1.00 84.75 211 THR A CA 1
ATOM 1609 C C . THR A 1 211 ? -13.084 10.220 16.473 1.00 84.75 211 THR A C 1
ATOM 1611 O O . THR A 1 211 ? -14.175 10.275 17.038 1.00 84.75 211 THR A O 1
ATOM 1614 N N . GLY A 1 212 ? -12.161 11.177 16.585 1.00 79.50 212 GLY A N 1
ATOM 1615 C CA . GLY A 1 212 ? -12.330 12.381 17.405 1.00 79.50 212 GLY A CA 1
ATOM 1616 C C . GLY A 1 212 ? -11.891 12.247 18.868 1.00 79.50 212 GLY A C 1
ATOM 1617 O O . GLY A 1 212 ? -11.861 13.254 19.571 1.00 79.50 212 GLY A O 1
ATOM 1618 N N . GLU A 1 213 ? -11.498 11.057 19.332 1.00 83.44 213 GLU A N 1
ATOM 1619 C CA . GLU A 1 213 ? -10.962 10.889 20.684 1.00 83.44 213 GLU A CA 1
ATOM 1620 C C . GLU A 1 213 ? -9.442 11.108 20.768 1.00 83.44 213 GLU A C 1
ATOM 1622 O O . GLU A 1 213 ? -8.694 10.802 19.832 1.00 83.44 213 GLU A O 1
ATOM 1627 N N . PRO A 1 214 ? -8.941 11.628 21.903 1.00 79.94 214 PRO A N 1
ATOM 1628 C CA . PRO A 1 214 ? -7.510 11.848 22.093 1.00 79.94 214 PRO A CA 1
ATOM 1629 C C . PRO A 1 214 ? -6.752 10.580 22.518 1.00 79.94 214 PRO A C 1
ATOM 1631 O O . PRO A 1 214 ? -5.536 10.515 22.344 1.00 79.94 214 PRO A O 1
ATOM 1634 N N . VAL A 1 215 ? -7.441 9.584 23.084 1.00 83.25 215 VAL A N 1
ATOM 1635 C CA . VAL A 1 215 ? -6.818 8.388 23.669 1.00 83.25 215 VAL A CA 1
ATOM 1636 C C . VAL A 1 215 ? -6.698 7.277 22.627 1.00 83.25 215 VAL A C 1
ATOM 1638 O O . VAL A 1 215 ? -7.667 6.948 21.951 1.00 83.25 215 VAL A O 1
ATOM 1641 N N . TRP A 1 216 ? -5.507 6.683 22.530 1.00 83.44 216 TRP A N 1
ATOM 1642 C CA . TRP A 1 216 ? -5.221 5.541 21.664 1.00 83.44 216 TRP A CA 1
ATOM 1643 C C . TRP A 1 216 ? -5.040 4.268 22.488 1.00 83.44 216 TRP A C 1
ATOM 1645 O O . TRP A 1 216 ? -4.184 4.209 23.371 1.00 83.44 216 TRP A O 1
ATOM 1655 N N . PHE A 1 217 ? -5.787 3.227 22.139 1.00 83.12 217 PHE A N 1
ATOM 1656 C CA . PHE A 1 217 ? -5.511 1.855 22.548 1.00 83.12 217 PHE A CA 1
ATOM 1657 C C . PHE A 1 217 ? -4.321 1.341 21.738 1.00 83.12 217 PHE A C 1
ATOM 1659 O O . PHE A 1 217 ? -4.238 1.600 20.539 1.00 83.12 217 PHE A O 1
ATOM 1666 N N . GLN A 1 218 ? -3.385 0.639 22.371 1.00 81.69 218 GLN A N 1
ATOM 1667 C CA . GLN A 1 218 ? -2.152 0.179 21.724 1.00 81.69 218 GLN A CA 1
ATOM 1668 C C . GLN A 1 218 ? -2.020 -1.336 21.828 1.00 81.69 218 GLN A C 1
ATOM 1670 O O . GLN A 1 218 ? -2.335 -1.924 22.862 1.00 81.69 218 GLN A O 1
ATOM 1675 N N . SER A 1 219 ? -1.570 -1.963 20.742 1.00 79.62 219 SER A N 1
ATOM 1676 C CA . SER A 1 219 ? -1.311 -3.399 20.679 1.00 79.62 219 SER A CA 1
ATOM 1677 C C . SER A 1 219 ? -0.233 -3.804 21.674 1.00 79.62 219 SER A C 1
ATOM 1679 O O . SER A 1 219 ? 0.739 -3.069 21.864 1.00 79.62 219 SER A O 1
ATOM 1681 N N . GLN A 1 220 ? -0.337 -5.018 22.202 1.00 69.25 220 GLN A N 1
ATOM 1682 C CA . GLN A 1 220 ? 0.793 -5.688 22.838 1.00 69.25 220 GLN A CA 1
ATOM 1683 C C . GLN A 1 220 ? 1.471 -6.595 21.804 1.00 69.25 220 GLN A C 1
ATOM 1685 O O . GLN A 1 220 ? 0.801 -7.240 20.997 1.00 69.25 220 GLN A O 1
ATOM 1690 N N . GLU A 1 221 ? 2.806 -6.613 21.784 1.00 60.28 221 GLU A N 1
ATOM 1691 C CA . GLU A 1 221 ? 3.554 -7.488 20.878 1.00 60.28 221 GLU A CA 1
ATOM 1692 C C . GLU A 1 221 ? 3.412 -8.943 21.340 1.00 60.28 221 GLU A C 1
ATOM 1694 O O . GLU A 1 221 ? 3.863 -9.310 22.427 1.00 60.28 221 GLU A O 1
ATOM 1699 N N . VAL A 1 222 ? 2.793 -9.786 20.510 1.00 62.75 222 VAL A N 1
ATOM 1700 C CA . VAL A 1 222 ? 2.674 -11.221 20.784 1.00 62.75 222 VAL A CA 1
ATOM 1701 C C . VAL A 1 222 ? 3.878 -11.921 20.153 1.00 62.75 222 VAL A C 1
ATOM 1703 O O . VAL A 1 222 ? 3.881 -12.317 18.986 1.00 62.75 222 VAL A O 1
ATOM 1706 N N . MET A 1 223 ? 4.945 -12.041 20.948 1.00 53.31 223 MET A N 1
ATOM 1707 C CA . MET A 1 223 ? 6.273 -12.521 20.529 1.00 53.31 223 MET A CA 1
ATOM 1708 C C . MET A 1 223 ? 6.278 -13.906 19.855 1.00 53.31 223 MET A C 1
ATOM 1710 O O . MET A 1 223 ? 7.176 -14.190 19.064 1.00 53.31 223 MET A O 1
ATOM 1714 N N . GLN A 1 224 ? 5.303 -14.775 20.146 1.00 54.75 224 GLN A N 1
ATOM 1715 C CA . GLN A 1 224 ? 5.287 -16.152 19.633 1.00 54.75 224 GLN A CA 1
ATOM 1716 C C . GLN A 1 224 ? 4.928 -16.263 18.142 1.00 54.75 224 GLN A C 1
ATOM 1718 O O . GLN A 1 224 ? 5.379 -17.208 17.500 1.00 54.75 224 GLN A O 1
ATOM 1723 N N . GLU A 1 225 ? 4.211 -15.292 17.565 1.00 56.31 225 GLU A N 1
ATOM 1724 C CA . GLU A 1 225 ? 3.717 -15.378 16.177 1.00 56.31 225 GLU A CA 1
ATOM 1725 C C . GLU A 1 225 ? 4.264 -14.284 15.247 1.00 56.31 225 GLU A C 1
ATOM 1727 O O . GLU A 1 225 ? 4.001 -14.303 14.047 1.00 56.31 225 GLU A O 1
ATOM 1732 N N . ARG A 1 226 ? 5.067 -13.342 15.767 1.00 71.69 226 ARG A N 1
ATOM 1733 C CA . ARG A 1 226 ? 5.503 -12.130 15.035 1.00 71.69 226 ARG A CA 1
ATOM 1734 C C . ARG A 1 226 ? 4.324 -11.305 14.493 1.00 71.69 226 ARG A C 1
ATOM 1736 O O . ARG A 1 226 ? 4.462 -10.631 13.473 1.00 71.69 226 ARG A O 1
ATOM 1743 N N . VAL A 1 227 ? 3.190 -11.357 15.185 1.00 78.12 227 VAL A N 1
ATOM 1744 C CA . VAL A 1 227 ? 1.954 -10.623 14.892 1.00 78.12 227 VAL A CA 1
ATOM 1745 C C . VAL A 1 227 ? 1.786 -9.535 15.952 1.00 78.12 227 VAL A C 1
ATOM 1747 O O . VAL A 1 227 ? 2.047 -9.769 17.135 1.00 78.12 227 VAL A O 1
ATOM 1750 N N . LEU A 1 228 ? 1.344 -8.340 15.548 1.00 84.06 228 LEU A N 1
ATOM 1751 C CA . LEU A 1 228 ? 0.815 -7.372 16.511 1.00 84.06 228 LEU A CA 1
ATOM 1752 C C . LEU A 1 228 ? -0.681 -7.587 16.642 1.00 84.06 228 LEU A C 1
ATOM 1754 O O . LEU A 1 228 ? -1.400 -7.578 15.642 1.00 84.06 228 LEU A O 1
ATOM 1758 N N . GLN A 1 229 ? -1.140 -7.748 17.877 1.00 86.94 229 GLN A N 1
ATOM 1759 C CA . GLN A 1 229 ? -2.550 -7.919 18.172 1.00 86.94 229 GLN A CA 1
ATOM 1760 C C . GLN A 1 229 ? -3.028 -6.799 19.089 1.00 86.94 229 GLN A C 1
ATOM 1762 O O . GLN A 1 229 ? -2.404 -6.479 20.104 1.00 86.94 229 GLN A O 1
ATOM 1767 N N . LEU A 1 230 ? -4.162 -6.210 18.731 1.00 87.38 230 LEU A N 1
ATOM 1768 C CA . LEU A 1 230 ? -4.879 -5.254 19.557 1.00 87.38 230 LEU A CA 1
ATOM 1769 C C . LEU A 1 230 ? -6.282 -5.792 19.830 1.00 87.38 230 LEU A C 1
ATOM 1771 O O . LEU A 1 230 ? -7.064 -6.008 18.908 1.00 87.38 230 LEU A O 1
ATOM 1775 N N . TYR A 1 231 ? -6.577 -6.016 21.107 1.00 86.50 231 TYR A N 1
ATOM 1776 C CA . TYR A 1 231 ? -7.915 -6.339 21.580 1.00 86.50 231 TYR A CA 1
ATOM 1777 C C . TYR A 1 231 ? -8.609 -5.067 22.056 1.00 86.50 231 TYR A C 1
ATOM 1779 O O . TYR A 1 231 ? -8.039 -4.293 22.827 1.00 86.50 231 TYR A O 1
ATOM 1787 N N . ILE A 1 232 ? -9.841 -4.872 21.605 1.00 83.38 232 ILE A N 1
ATOM 1788 C CA . ILE A 1 232 ? -10.666 -3.723 21.941 1.00 83.38 232 ILE A CA 1
ATOM 1789 C C . ILE A 1 232 ? -12.008 -4.233 22.439 1.00 83.38 232 ILE A C 1
ATOM 1791 O O . ILE A 1 232 ? -12.761 -4.861 21.698 1.00 83.38 232 ILE A O 1
ATOM 1795 N N . ASN A 1 233 ? -12.340 -3.912 23.682 1.00 81.69 233 ASN A N 1
ATOM 1796 C CA . ASN A 1 233 ? -13.707 -4.044 24.152 1.00 81.69 233 ASN A CA 1
ATOM 1797 C C . ASN A 1 233 ? -14.520 -2.863 23.606 1.00 81.69 233 ASN A C 1
ATOM 1799 O O . ASN A 1 233 ? -14.260 -1.706 23.941 1.00 81.69 233 ASN A O 1
ATOM 1803 N N . LEU A 1 234 ? -15.494 -3.145 22.739 1.00 78.31 234 LEU A N 1
ATOM 1804 C CA . LEU A 1 234 ? -16.270 -2.091 22.086 1.00 78.31 234 LEU A CA 1
ATOM 1805 C C . LEU A 1 234 ? -17.199 -1.376 23.071 1.00 78.31 234 LEU A C 1
ATOM 1807 O O . LEU A 1 234 ? -17.544 -0.219 22.834 1.00 78.31 234 LEU A O 1
ATOM 1811 N N . GLN A 1 235 ? -17.561 -2.020 24.186 1.00 75.19 235 GLN A N 1
ATOM 1812 C CA . GLN A 1 235 ? -18.335 -1.386 25.254 1.00 75.19 235 GLN A CA 1
ATOM 1813 C C . GLN A 1 235 ? -17.540 -0.262 25.922 1.00 75.19 235 GLN A C 1
ATOM 1815 O O . GLN A 1 235 ? -18.097 0.816 26.140 1.00 75.19 235 GLN A O 1
ATOM 1820 N N . ASP A 1 236 ? -16.237 -0.461 26.132 1.00 75.06 236 ASP A N 1
ATOM 1821 C CA . ASP A 1 236 ? -15.350 0.538 26.744 1.00 75.06 236 ASP A CA 1
ATOM 1822 C C . ASP A 1 236 ? -15.176 1.781 25.851 1.00 75.06 236 ASP A C 1
ATOM 1824 O O . ASP A 1 236 ? -14.887 2.870 26.341 1.00 75.06 236 ASP A O 1
ATOM 1828 N N . MET A 1 237 ? -15.411 1.643 24.540 1.00 73.81 237 MET A N 1
ATOM 1829 C CA . MET A 1 237 ? -15.365 2.742 23.565 1.00 73.81 237 MET A CA 1
ATOM 1830 C C . MET A 1 237 ? -16.740 3.354 23.256 1.00 73.81 237 MET A C 1
ATOM 1832 O O . MET A 1 237 ? -16.830 4.342 22.524 1.00 73.81 237 MET A O 1
ATOM 1836 N N . SER A 1 238 ? -17.825 2.755 23.758 1.00 63.69 238 SER A N 1
ATOM 1837 C CA . SER A 1 238 ? -19.159 2.975 23.193 1.00 63.69 238 SER A CA 1
ATOM 1838 C C . SER A 1 238 ? -19.834 4.285 23.560 1.00 63.69 238 SER A C 1
ATOM 1840 O O . SER A 1 238 ? -20.676 4.747 22.791 1.00 63.69 238 SER A O 1
ATOM 1842 N N . GLY A 1 239 ? -19.453 4.893 24.688 1.00 60.25 239 GLY A N 1
ATOM 1843 C CA . GLY A 1 239 ? -19.899 6.218 25.123 1.00 60.25 239 GLY A CA 1
ATOM 1844 C C . GLY A 1 239 ? -21.320 6.588 24.670 1.00 60.25 239 GLY A C 1
ATOM 1845 O O . GLY A 1 239 ? -21.461 7.403 23.776 1.00 60.25 239 GLY A O 1
ATOM 1846 N N . GLN A 1 240 ? -22.367 5.980 25.236 1.00 54.88 240 GLN A N 1
ATOM 1847 C CA . GLN A 1 240 ? -23.796 6.286 24.980 1.00 54.88 240 GLN A CA 1
ATOM 1848 C C . GLN A 1 240 ? -24.292 6.352 23.512 1.00 54.88 240 GLN A C 1
ATOM 1850 O O . GLN A 1 240 ? -25.401 6.833 23.272 1.00 54.88 240 GLN A O 1
ATOM 1855 N N . HIS A 1 241 ? -23.559 5.880 22.506 1.00 56.75 241 HIS A N 1
ATOM 1856 C CA . HIS A 1 241 ? -24.064 5.913 21.130 1.00 56.75 241 HIS A CA 1
ATOM 1857 C C . HIS A 1 241 ? -24.838 4.632 20.799 1.00 56.75 241 HIS A C 1
ATOM 1859 O O . HIS A 1 241 ? -24.441 3.539 21.179 1.00 56.75 241 HIS A O 1
ATOM 1865 N N . ALA A 1 242 ? -25.966 4.761 20.095 1.00 59.72 242 ALA A N 1
ATOM 1866 C CA . ALA A 1 242 ? -26.907 3.655 19.880 1.00 59.72 242 ALA A CA 1
ATOM 1867 C C . ALA A 1 242 ? -26.803 2.966 18.499 1.00 59.72 242 ALA A C 1
ATOM 1869 O O . ALA A 1 242 ? -27.535 2.015 18.250 1.00 59.72 242 ALA A O 1
ATOM 1870 N N . GLY A 1 243 ? -25.923 3.419 17.589 1.00 69.56 243 GLY A N 1
ATOM 1871 C CA . GLY A 1 243 ? -25.891 2.936 16.189 1.00 69.56 243 GLY A CA 1
ATOM 1872 C C . GLY A 1 243 ? -24.592 2.274 15.705 1.00 69.56 243 GLY A C 1
ATOM 1873 O O . GLY A 1 243 ? -24.621 1.437 14.812 1.00 69.56 243 GLY A O 1
ATOM 1874 N N . GLY A 1 244 ? -23.461 2.621 16.308 1.00 78.44 244 GLY A N 1
ATOM 1875 C CA . GLY A 1 244 ? -22.104 2.231 15.925 1.00 78.44 244 GLY A CA 1
ATOM 1876 C C . GLY A 1 244 ? -21.181 3.448 15.986 1.00 78.44 244 GLY A C 1
ATOM 1877 O O . GLY A 1 244 ? -21.625 4.556 16.304 1.00 78.44 244 GLY A O 1
ATOM 1878 N N . PHE A 1 245 ? -19.901 3.268 15.686 1.00 82.94 245 PHE A N 1
ATOM 1879 C CA . PHE A 1 245 ? -18.935 4.361 15.613 1.00 82.94 245 PHE A CA 1
ATOM 1880 C C . PHE A 1 245 ? -17.844 4.090 14.580 1.00 82.94 245 PHE A C 1
ATOM 1882 O O . PHE A 1 245 ? -17.592 2.956 14.183 1.00 82.94 245 PHE A O 1
ATOM 1889 N N . TRP A 1 246 ? -17.171 5.158 14.159 1.00 86.38 246 TRP A N 1
ATOM 1890 C CA . TRP A 1 246 ? -15.987 5.060 13.315 1.00 86.38 246 TRP A CA 1
ATOM 1891 C C . TRP A 1 246 ? -14.747 4.820 14.174 1.00 86.38 246 TRP A C 1
ATOM 1893 O O . TRP A 1 246 ? -14.352 5.685 14.964 1.00 86.38 246 TRP A O 1
ATOM 1903 N N . LEU A 1 247 ? -14.126 3.660 13.996 1.00 86.12 247 LEU A N 1
ATOM 1904 C CA . LEU A 1 247 ? -12.848 3.302 14.589 1.00 86.12 247 LEU A CA 1
ATOM 1905 C C . LEU A 1 247 ? -11.716 3.720 13.647 1.00 86.12 247 LEU A C 1
ATOM 1907 O O . LEU A 1 247 ? -11.702 3.325 12.483 1.00 86.12 247 LEU A O 1
ATOM 1911 N N . GLU A 1 248 ? -10.760 4.492 14.151 1.00 88.69 248 GLU A N 1
ATOM 1912 C CA . GLU A 1 248 ? -9.495 4.757 13.470 1.00 88.69 248 GLU A CA 1
ATOM 1913 C C . GLU A 1 248 ? -8.448 3.758 13.949 1.00 88.69 248 GLU A C 1
ATOM 1915 O O . GLU A 1 248 ? -8.273 3.573 15.151 1.00 88.69 248 GLU A O 1
ATOM 1920 N N . VAL A 1 249 ? -7.733 3.139 13.016 1.00 86.94 249 VAL A N 1
ATOM 1921 C CA . VAL A 1 249 ? -6.640 2.202 13.276 1.00 86.94 249 VAL A CA 1
ATOM 1922 C C . VAL A 1 249 ? -5.381 2.774 12.644 1.00 86.94 249 VAL A C 1
ATOM 1924 O O . VAL A 1 249 ? -5.370 3.073 11.456 1.00 86.94 249 VAL A O 1
ATOM 1927 N N . ALA A 1 250 ? -4.322 2.944 13.423 1.00 86.81 250 ALA A N 1
ATOM 1928 C CA . ALA A 1 250 ? -3.037 3.425 12.949 1.00 86.81 250 ALA A CA 1
ATOM 1929 C C . ALA A 1 250 ? -1.993 2.309 13.011 1.00 86.81 250 ALA A C 1
ATOM 1931 O O . ALA A 1 250 ? -1.870 1.604 14.015 1.00 86.81 250 ALA A O 1
ATOM 1932 N N . VAL A 1 251 ? -1.234 2.175 11.929 1.00 85.00 251 VAL A N 1
ATOM 1933 C CA . VAL A 1 251 ? -0.071 1.295 11.829 1.00 85.00 251 VAL A CA 1
ATOM 1934 C C . VAL A 1 251 ? 1.156 2.166 11.634 1.00 85.00 251 VAL A C 1
ATOM 1936 O O . VAL A 1 251 ? 1.224 2.921 10.669 1.00 85.00 251 VAL A O 1
ATOM 1939 N N . GLU A 1 252 ? 2.129 2.051 12.527 1.00 81.00 252 GLU A N 1
ATOM 1940 C CA . GLU A 1 252 ? 3.418 2.734 12.446 1.00 81.00 252 GLU A CA 1
ATOM 1941 C C . GLU A 1 252 ? 4.530 1.695 12.294 1.00 81.00 252 GLU A C 1
ATOM 1943 O O . GLU A 1 252 ? 4.568 0.717 13.040 1.00 81.00 252 GLU A O 1
ATOM 1948 N N . VAL A 1 253 ? 5.456 1.893 11.356 1.00 74.88 253 VAL A N 1
ATOM 1949 C CA . VAL A 1 253 ? 6.628 1.024 11.188 1.00 74.88 253 VAL A CA 1
ATOM 1950 C C . VAL A 1 253 ? 7.907 1.841 11.021 1.00 74.88 253 VAL A C 1
ATOM 1952 O O . VAL A 1 253 ? 7.940 2.900 10.393 1.00 74.88 253 VAL A O 1
ATOM 1955 N N . HIS A 1 254 ? 9.003 1.310 11.562 1.00 67.56 254 HIS A N 1
ATOM 1956 C CA . HIS A 1 254 ? 10.343 1.886 11.405 1.00 67.56 254 HIS A CA 1
ATOM 1957 C C . HIS A 1 254 ? 11.061 1.422 10.137 1.00 67.56 254 HIS A C 1
ATOM 1959 O O . HIS A 1 254 ? 12.105 1.966 9.773 1.00 67.56 254 HIS A O 1
ATOM 1965 N N . ARG A 1 255 ? 10.552 0.372 9.491 1.00 65.19 255 ARG A N 1
ATOM 1966 C CA . ARG A 1 255 ? 11.126 -0.209 8.283 1.00 65.19 255 ARG A CA 1
ATOM 1967 C C . ARG A 1 255 ? 10.016 -0.642 7.333 1.00 65.19 255 ARG A C 1
ATOM 1969 O O . ARG A 1 255 ? 8.929 -0.970 7.797 1.00 65.19 255 ARG A O 1
ATOM 1976 N N . PRO A 1 256 ? 10.315 -0.691 6.030 1.00 65.31 256 PRO A N 1
ATOM 1977 C CA . PRO A 1 256 ? 9.429 -1.256 5.029 1.00 65.31 256 PRO A CA 1
ATOM 1978 C C . PRO A 1 256 ? 8.957 -2.655 5.374 1.00 65.31 256 PRO A C 1
ATOM 1980 O O . PRO A 1 256 ? 9.786 -3.559 5.498 1.00 65.31 256 PRO A O 1
ATOM 1983 N N . THR A 1 257 ? 7.648 -2.836 5.447 1.00 71.56 257 THR A N 1
ATOM 1984 C CA . THR A 1 257 ? 7.018 -4.118 5.702 1.00 71.56 257 THR A CA 1
ATOM 1985 C C . THR A 1 257 ? 5.691 -4.205 4.957 1.00 71.56 257 THR A C 1
ATOM 1987 O O . THR A 1 257 ? 4.806 -3.364 5.121 1.00 71.56 257 THR A O 1
ATOM 1990 N N . ASN A 1 258 ? 5.547 -5.278 4.180 1.00 72.38 258 ASN A N 1
ATOM 1991 C CA . ASN A 1 258 ? 4.261 -5.729 3.660 1.00 72.38 258 ASN A CA 1
ATOM 1992 C C . ASN A 1 258 ? 3.522 -6.440 4.795 1.00 72.38 258 ASN A C 1
ATOM 1994 O O . ASN A 1 258 ? 4.146 -7.209 5.532 1.00 72.38 258 ASN A O 1
ATOM 1998 N N . TYR A 1 259 ? 2.222 -6.214 4.947 1.00 77.62 259 TYR A N 1
ATOM 1999 C CA . TYR A 1 259 ? 1.433 -6.828 6.009 1.00 77.62 259 TYR A CA 1
ATOM 2000 C C . TYR A 1 259 ? -0.022 -7.055 5.604 1.00 77.62 259 TYR A C 1
ATOM 2002 O O . TYR A 1 259 ? -0.540 -6.454 4.667 1.00 77.62 259 TYR A O 1
ATOM 2010 N N . THR A 1 260 ? -0.710 -7.911 6.348 1.00 79.31 260 THR A N 1
ATOM 2011 C CA . THR A 1 260 ? -2.170 -7.924 6.373 1.00 79.31 260 THR A CA 1
ATOM 2012 C C . THR A 1 260 ? -2.667 -7.254 7.640 1.00 79.31 260 THR A C 1
ATOM 2014 O O . THR A 1 260 ? -2.141 -7.513 8.725 1.00 79.31 260 THR A O 1
ATOM 2017 N N . LEU A 1 261 ? -3.680 -6.407 7.499 1.00 84.19 261 LEU A N 1
ATOM 2018 C CA . LEU A 1 261 ? -4.472 -5.874 8.595 1.00 84.19 261 LEU A CA 1
ATOM 2019 C C . LEU A 1 261 ? -5.814 -6.603 8.601 1.00 84.19 261 LEU A C 1
ATOM 2021 O O . LEU A 1 261 ? -6.578 -6.482 7.646 1.00 84.19 261 LEU A O 1
ATOM 2025 N N . SER A 1 262 ? -6.099 -7.341 9.667 1.00 84.19 262 SER A N 1
ATOM 2026 C CA . SER A 1 262 ? -7.360 -8.066 9.812 1.00 84.19 262 SER A CA 1
ATOM 2027 C C . SER A 1 262 ? -8.158 -7.533 10.990 1.00 84.19 262 SER A C 1
ATOM 2029 O O . SER A 1 262 ? -7.596 -7.330 12.066 1.00 84.19 262 SER A O 1
ATOM 2031 N N . LEU A 1 263 ? -9.458 -7.326 10.797 1.00 83.88 263 LEU A N 1
ATOM 2032 C CA . LEU A 1 263 ? -10.403 -6.930 11.838 1.00 83.88 263 LEU A CA 1
ATOM 2033 C C . LEU A 1 263 ? -11.410 -8.068 12.014 1.00 83.88 263 LEU A C 1
ATOM 2035 O O . LEU A 1 263 ? -12.161 -8.386 11.094 1.00 83.88 263 LEU A O 1
ATOM 2039 N N . LEU A 1 264 ? -11.406 -8.686 13.192 1.00 81.88 264 LEU A N 1
ATOM 2040 C CA . LEU A 1 264 ? -12.323 -9.760 13.562 1.00 81.88 264 LEU A CA 1
ATOM 2041 C C . LEU A 1 264 ? -13.193 -9.285 14.719 1.00 81.88 264 LEU A C 1
ATOM 2043 O O . LEU A 1 264 ? -12.683 -8.977 15.796 1.00 81.88 264 LEU A O 1
ATOM 2047 N N . SER A 1 265 ? -14.500 -9.206 14.492 1.00 75.25 265 SER A N 1
ATOM 2048 C CA . SER A 1 265 ? -15.462 -8.969 15.561 1.00 75.25 265 SER A CA 1
ATOM 2049 C C . SER A 1 265 ? -15.896 -10.292 16.173 1.00 75.25 265 SER A C 1
ATOM 2051 O O . SER A 1 265 ? -16.400 -11.155 15.451 1.00 75.25 265 SER A O 1
ATOM 2053 N N . ASP A 1 266 ? -15.777 -10.423 17.488 1.00 67.38 266 ASP A N 1
ATOM 2054 C CA . ASP A 1 266 ? -16.404 -11.525 18.206 1.00 67.38 266 ASP A CA 1
ATOM 2055 C C . ASP A 1 266 ? -17.866 -11.131 18.434 1.00 67.38 266 ASP A C 1
ATOM 2057 O O . ASP A 1 266 ? -18.174 -10.357 19.342 1.00 67.38 266 ASP A O 1
ATOM 2061 N N . SER A 1 267 ? -18.784 -11.610 17.590 1.00 56.78 267 SER A N 1
ATOM 2062 C CA . SER A 1 267 ? -20.208 -11.467 17.888 1.00 56.78 267 SER A CA 1
ATOM 2063 C C . SER A 1 267 ? -20.478 -12.138 19.231 1.00 56.78 267 SER A C 1
ATOM 2065 O O . SER A 1 267 ? -20.196 -13.326 19.383 1.00 56.78 267 SER A O 1
ATOM 2067 N N . ALA A 1 268 ? -20.993 -11.380 20.199 1.00 47.47 268 ALA A N 1
ATOM 2068 C CA . ALA A 1 268 ? -21.551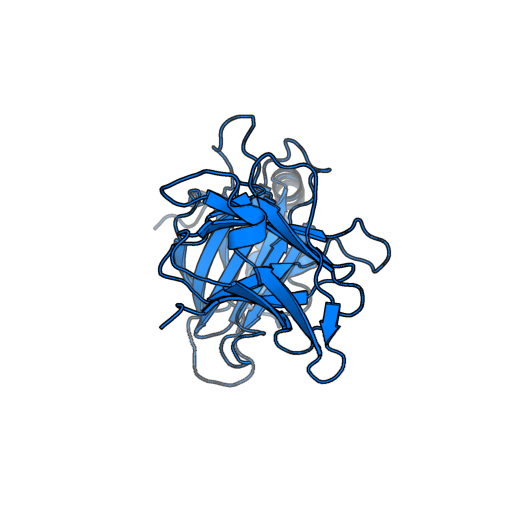 -11.976 21.401 1.00 47.47 268 ALA A CA 1
ATOM 2069 C C . ALA A 1 268 ? -22.734 -12.852 20.958 1.00 47.47 268 ALA A C 1
ATOM 2071 O O . ALA A 1 268 ? -23.718 -12.318 20.443 1.00 47.47 268 ALA A O 1
ATOM 2072 N N . GLU A 1 269 ? -22.571 -14.173 21.054 1.00 36.56 269 GLU A N 1
ATOM 2073 C CA . GLU A 1 269 ? -23.676 -15.135 20.938 1.00 36.56 269 GLU A CA 1
ATOM 2074 C C . GLU A 1 269 ? -24.725 -14.899 22.032 1.00 36.56 269 GLU A C 1
ATOM 2076 O O . GLU A 1 269 ? -24.334 -14.579 23.182 1.00 36.56 269 GLU A O 1
#

Nearest PDB structures (foldseek):
  2qql-assembly1_A  TM=2.604E-01  e=1.467E-04  Homo sapiens
  7m0r-assembly1_F  TM=2.374E-01  e=3.296E-03  Mus musculus
  4igb-assembly1_A  TM=3.059E-01  e=1.485E+00  Streptococcus gordonii str. Challis
  4igb-assembly4_D  TM=3.120E-01  e=3.469E+00  Streptococcus gordonii str. Challis
  4igb-assembly3_C  TM=2.985E-01  e=5.154E+00  Streptococcus gordonii str. Challis